Protein AF-A0A835ND71-F1 (afdb_monomer_lite)

Secondary structure (DSSP, 8-state):
--HHHHHHHHHHHHHHHH--------PPPP----PPPSSTTSPPP--TTSPPPSS-------------TTT-GGG----HHHHHHHTTTHHHHHHHHHHHHHHHHHH---HHHHHHHHHHHHHHHHHHHHHHHHHHHHHHHHHHHHHHHHHHHTTPPPP---HHHHHHHHHHHHHHHHHHTT-HHHHHHHHHHHHHHHHHHHSPP------PPPPS----------------------HHHHHHHHHHHHHHHHT------------

InterPro domains:
  IPR009292 rRNA biogenesis protein RRP36 [PF06102] (39-201)
  IPR009292 rRNA biogenesis protein RRP36 [PTHR21738] (1-207)

Sequence (267 aa):
MSFEELLQVQSDARMRVSKKVPGGKKTAKPTKATLKQQGKKGPLEISAKKPVPFLRQVVPVKKKVQRDPRFDDLSGEYKPEIFMKTYSFLDSIKKQEKEMVQKQLKKCQNMEQKEKLQRLLNRMAQQEQAQKKQQKLRERELSLKRQQRELAKQGKKPFFLKKSEKRKLELADKYAELKRSGKLESFLNKKRKRNAIKDKRHLPSQKNFPLASPCSICLCHGYADKVVVADSTATRHSVSDTLRVCQDLWARKNGSRPSGLGCSLQP

Radius of gyration: 40.66 Å; chains: 1; bounding box: 90×92×114 Å

Organism: NCBI:txid245042

Structure (mmCIF, N/CA/C/O backbone):
data_AF-A0A835ND71-F1
#
_entry.id   AF-A0A835ND71-F1
#
loop_
_atom_site.group_PDB
_atom_site.id
_atom_site.type_symbol
_atom_site.label_atom_id
_atom_site.label_alt_id
_atom_site.label_comp_id
_atom_site.label_asym_id
_atom_site.label_entity_id
_atom_site.label_seq_id
_atom_site.pdbx_PDB_ins_code
_atom_site.Cartn_x
_atom_site.Cartn_y
_atom_site.Cartn_z
_atom_site.occupancy
_atom_site.B_iso_or_equiv
_atom_site.auth_seq_id
_atom_site.auth_comp_id
_atom_site.auth_asym_id
_atom_site.auth_atom_id
_atom_site.pdbx_PDB_model_num
ATOM 1 N N . MET A 1 1 ? 23.225 -29.245 5.955 1.00 53.09 1 MET A N 1
ATOM 2 C CA . MET A 1 1 ? 22.983 -29.030 4.522 1.00 53.09 1 MET A CA 1
ATOM 3 C C . MET A 1 1 ? 24.038 -28.083 3.995 1.00 53.09 1 MET A C 1
ATOM 5 O O . MET A 1 1 ? 24.026 -26.910 4.371 1.00 53.09 1 MET A O 1
ATOM 9 N N . SER A 1 2 ? 24.998 -28.608 3.239 1.00 71.62 2 SER A N 1
ATOM 10 C CA . SER A 1 2 ? 26.046 -27.810 2.601 1.00 71.62 2 SER A CA 1
ATOM 11 C C . SER A 1 2 ? 25.458 -27.008 1.431 1.00 71.62 2 SER A C 1
ATOM 13 O O . SER A 1 2 ? 24.382 -27.306 0.910 1.00 71.62 2 SER A O 1
ATOM 15 N N . PHE A 1 3 ? 26.139 -25.936 1.029 1.00 70.44 3 PHE A N 1
ATOM 16 C CA . PHE A 1 3 ? 25.722 -25.108 -0.109 1.00 70.44 3 PHE A CA 1
ATOM 17 C C . PHE A 1 3 ? 25.635 -25.912 -1.418 1.00 70.44 3 PHE A C 1
ATOM 19 O O . PHE A 1 3 ? 24.795 -25.635 -2.274 1.00 70.44 3 PHE A O 1
ATOM 26 N N . GLU A 1 4 ? 26.466 -26.943 -1.532 1.00 85.19 4 GLU A N 1
ATOM 27 C CA . GLU A 1 4 ? 26.521 -27.852 -2.670 1.00 85.19 4 GLU A CA 1
ATOM 28 C C . GLU A 1 4 ? 25.282 -28.757 -2.745 1.00 85.19 4 GLU A C 1
ATOM 30 O O . GLU A 1 4 ? 24.671 -28.878 -3.808 1.00 85.19 4 GLU A O 1
ATOM 35 N N . GLU A 1 5 ? 24.808 -29.258 -1.598 1.00 83.88 5 GLU A N 1
ATOM 36 C CA . GLU A 1 5 ? 23.549 -30.013 -1.515 1.00 83.88 5 GLU A CA 1
ATOM 37 C C . GLU A 1 5 ? 22.340 -29.157 -1.934 1.00 83.88 5 GLU A C 1
ATOM 39 O O . GLU A 1 5 ? 21.418 -29.646 -2.587 1.00 83.88 5 GLU A O 1
ATOM 44 N N . LEU A 1 6 ? 22.335 -27.855 -1.620 1.00 81.31 6 LEU A N 1
ATOM 45 C CA . LEU A 1 6 ? 21.247 -26.953 -2.023 1.00 81.31 6 LEU A CA 1
ATOM 46 C C . LEU A 1 6 ? 21.220 -26.694 -3.537 1.00 81.31 6 LEU A C 1
ATOM 48 O O . LEU A 1 6 ? 20.137 -26.547 -4.112 1.00 81.31 6 LEU A O 1
ATOM 52 N N . LEU A 1 7 ? 22.387 -26.650 -4.182 1.00 79.25 7 LEU A N 1
ATOM 53 C CA . LEU A 1 7 ? 22.509 -26.514 -5.635 1.00 79.25 7 LEU A CA 1
ATOM 54 C C . LEU A 1 7 ? 22.030 -27.779 -6.358 1.00 79.25 7 LEU A C 1
ATOM 56 O O . LEU A 1 7 ? 21.265 -27.660 -7.318 1.00 79.25 7 LEU A O 1
ATOM 60 N N . GLN A 1 8 ? 22.386 -28.962 -5.848 1.00 77.94 8 GLN A N 1
ATOM 61 C CA . GLN A 1 8 ? 21.933 -30.253 -6.382 1.00 77.94 8 GLN A CA 1
ATOM 62 C C . GLN A 1 8 ? 20.414 -30.440 -6.254 1.00 77.94 8 GLN A C 1
ATOM 64 O O . GLN A 1 8 ? 19.737 -30.796 -7.220 1.00 77.94 8 GLN A O 1
ATOM 69 N N . VAL A 1 9 ? 19.830 -30.091 -5.104 1.00 77.12 9 VAL A N 1
ATOM 70 C CA . VAL A 1 9 ? 18.369 -30.155 -4.915 1.00 77.12 9 VAL A CA 1
ATOM 71 C C . VAL A 1 9 ? 17.634 -29.210 -5.878 1.00 77.12 9 VAL A C 1
ATOM 73 O O . VAL A 1 9 ? 16.556 -29.536 -6.385 1.00 77.12 9 VAL A O 1
ATOM 76 N N . GLN A 1 10 ? 18.212 -28.044 -6.181 1.00 76.31 10 GLN A N 1
ATOM 77 C CA . GLN A 1 10 ? 17.612 -27.074 -7.099 1.00 76.31 10 GLN A CA 1
ATOM 78 C C . GLN A 1 10 ? 17.733 -27.503 -8.575 1.00 76.31 10 GLN A C 1
ATOM 80 O O . GLN A 1 10 ? 16.799 -27.264 -9.353 1.00 76.31 10 GLN A O 1
ATOM 85 N N . SER A 1 11 ? 18.827 -28.170 -8.967 1.00 75.38 11 SER A N 1
ATOM 86 C CA . SER A 1 11 ? 18.963 -28.777 -10.299 1.00 75.38 11 SER A CA 1
ATOM 87 C C . SER A 1 11 ? 18.026 -29.970 -10.489 1.00 75.38 11 SER A C 1
ATOM 89 O O . SER A 1 11 ? 17.367 -30.065 -11.527 1.00 75.38 11 SER A O 1
ATOM 91 N N . ASP A 1 12 ? 17.865 -30.813 -9.468 1.00 70.38 12 ASP A N 1
ATOM 92 C CA . ASP A 1 12 ? 16.981 -31.981 -9.511 1.00 70.38 12 ASP A CA 1
ATOM 93 C C . ASP A 1 12 ? 15.505 -31.583 -9.571 1.00 70.38 12 ASP A C 1
ATOM 95 O O . ASP A 1 12 ? 14.719 -32.166 -10.325 1.00 70.38 12 ASP A O 1
ATOM 99 N N . ALA A 1 13 ? 15.119 -30.531 -8.845 1.00 68.94 13 ALA A N 1
ATOM 100 C CA . ALA A 1 13 ? 13.782 -29.958 -8.944 1.00 68.94 13 ALA A CA 1
ATOM 101 C C . ALA A 1 13 ? 13.499 -29.400 -10.353 1.00 68.94 13 ALA A C 1
ATOM 103 O O . ALA A 1 13 ? 12.407 -29.603 -10.886 1.00 68.94 13 ALA A O 1
ATOM 104 N N . ARG A 1 14 ? 14.484 -28.757 -11.002 1.00 59.56 14 ARG A N 1
ATOM 105 C CA . ARG A 1 14 ? 14.358 -28.274 -12.393 1.00 59.56 14 ARG A CA 1
ATOM 106 C C . ARG A 1 14 ? 14.241 -29.418 -13.402 1.00 59.56 14 ARG A C 1
ATOM 108 O O . ARG A 1 14 ? 13.401 -29.351 -14.299 1.00 59.56 14 ARG A O 1
ATOM 115 N N . MET A 1 15 ? 15.014 -30.488 -13.219 1.00 55.09 15 MET A N 1
ATOM 116 C CA . MET A 1 15 ? 14.936 -31.711 -14.025 1.00 55.09 15 MET A CA 1
ATOM 117 C C . MET A 1 15 ? 13.559 -32.390 -13.919 1.00 55.09 15 MET A C 1
ATOM 119 O O . MET A 1 15 ? 13.010 -32.830 -14.929 1.00 55.09 15 MET A O 1
ATOM 123 N N . ARG A 1 16 ? 12.960 -32.430 -12.720 1.00 56.94 16 ARG A N 1
ATOM 124 C CA . ARG A 1 16 ? 11.636 -33.039 -12.477 1.00 56.94 16 ARG A CA 1
ATOM 125 C C . ARG A 1 16 ? 10.470 -32.225 -13.047 1.00 56.94 16 ARG A C 1
ATOM 127 O O . ARG A 1 16 ? 9.479 -32.818 -13.465 1.00 56.94 16 ARG A O 1
ATOM 134 N N . VAL A 1 17 ? 10.591 -30.897 -13.114 1.00 56.50 17 VAL A N 1
ATOM 135 C CA . VAL A 1 17 ? 9.578 -30.023 -13.739 1.00 56.50 17 VAL A CA 1
ATOM 136 C C . VAL A 1 17 ? 9.617 -30.118 -15.271 1.00 56.50 17 VAL A C 1
ATOM 138 O O . VAL A 1 17 ? 8.574 -30.012 -15.909 1.00 56.50 17 VAL A O 1
ATOM 141 N N . SER A 1 18 ? 10.780 -30.406 -15.866 1.00 52.69 18 SER A N 1
ATOM 142 C CA . SER A 1 18 ? 10.914 -30.570 -17.323 1.00 52.69 18 SER A CA 1
ATOM 143 C C . SER A 1 18 ? 10.513 -31.973 -17.827 1.00 52.69 18 SER A C 1
ATOM 145 O O . SER A 1 18 ? 10.097 -32.138 -18.971 1.00 52.69 18 SER A O 1
ATOM 147 N N . LYS A 1 19 ? 10.558 -33.003 -16.967 1.00 53.16 19 LYS A N 1
ATOM 148 C CA . LYS A 1 19 ? 10.261 -34.412 -17.313 1.00 53.16 19 LYS A CA 1
ATOM 149 C C . LYS A 1 19 ? 8.793 -34.840 -17.131 1.00 53.16 19 LYS A C 1
ATOM 151 O O . LYS A 1 19 ? 8.516 -36.008 -16.866 1.00 53.16 19 LYS A O 1
ATOM 156 N N . LYS A 1 20 ? 7.828 -33.934 -17.320 1.00 49.62 20 LYS A N 1
ATOM 157 C CA . LYS A 1 20 ? 6.406 -34.298 -17.487 1.00 49.62 20 LYS A CA 1
ATOM 158 C C . LYS A 1 20 ? 5.894 -33.912 -18.871 1.00 49.62 20 LYS A C 1
ATOM 160 O O . LYS A 1 20 ? 5.035 -33.053 -19.016 1.00 49.62 20 LYS A O 1
ATOM 165 N N . VAL A 1 21 ? 6.391 -34.617 -19.883 1.00 45.44 21 VAL A N 1
ATOM 166 C CA . VAL A 1 21 ? 5.654 -34.834 -21.131 1.00 45.44 21 VAL A CA 1
ATOM 167 C C . VAL A 1 21 ? 5.812 -36.312 -21.493 1.00 45.44 21 VAL A C 1
ATOM 169 O O . VAL A 1 21 ? 6.896 -36.707 -21.918 1.00 45.44 21 VAL A O 1
ATOM 172 N N . PRO A 1 22 ? 4.787 -37.168 -21.330 1.00 45.78 22 PRO A N 1
ATOM 173 C CA . PRO A 1 22 ? 4.777 -38.428 -22.050 1.00 45.78 22 PRO A CA 1
ATOM 174 C C . PRO A 1 22 ? 4.596 -38.090 -23.532 1.00 45.78 22 PRO A C 1
ATOM 176 O O . PRO A 1 22 ? 3.551 -37.593 -23.956 1.00 45.78 22 PRO A O 1
ATOM 179 N N . GLY A 1 23 ? 5.651 -38.313 -24.314 1.00 45.53 23 GLY A N 1
ATOM 180 C CA . GLY A 1 23 ? 5.622 -38.259 -25.770 1.00 45.53 23 GLY A CA 1
ATOM 181 C C . GLY A 1 23 ? 4.742 -39.377 -26.319 1.00 45.53 23 GLY A C 1
ATOM 182 O O . GLY A 1 23 ? 5.237 -40.405 -26.769 1.00 45.53 23 GLY A O 1
ATOM 183 N N . GLY A 1 24 ? 3.425 -39.186 -26.273 1.00 42.16 24 GLY A N 1
ATOM 184 C CA . GLY A 1 24 ? 2.492 -39.996 -27.038 1.00 42.16 24 GLY A CA 1
ATOM 185 C C . GLY A 1 24 ? 2.756 -39.765 -28.521 1.00 42.16 24 GLY A C 1
ATOM 186 O O . GLY A 1 24 ? 2.616 -38.640 -29.008 1.00 42.16 24 GLY A O 1
ATOM 187 N N . LYS A 1 25 ? 3.148 -40.823 -29.240 1.00 46.31 25 LYS A N 1
ATOM 188 C CA . LYS A 1 25 ? 3.183 -40.840 -30.705 1.00 46.31 25 LYS A CA 1
ATOM 189 C C . LYS A 1 25 ? 1.820 -40.359 -31.209 1.00 46.31 25 LYS A C 1
ATOM 191 O O . LYS A 1 25 ? 0.820 -41.058 -31.067 1.00 46.31 25 LYS A O 1
ATOM 196 N N . LYS A 1 26 ? 1.764 -39.157 -31.787 1.00 44.56 26 LYS A N 1
ATOM 197 C CA . LYS A 1 26 ? 0.603 -38.715 -32.559 1.00 44.56 26 LYS A CA 1
ATOM 198 C C . LYS A 1 26 ? 0.558 -39.603 -33.798 1.00 44.56 26 LYS A C 1
ATOM 200 O O . LYS A 1 26 ? 1.300 -39.362 -34.744 1.00 44.56 26 LYS A O 1
ATOM 205 N N . THR A 1 27 ? -0.284 -40.633 -33.794 1.00 46.34 27 THR A N 1
ATOM 206 C CA . THR A 1 27 ? -0.710 -41.271 -35.041 1.00 46.34 27 THR A CA 1
ATOM 207 C C . THR A 1 27 ? -1.259 -40.159 -35.923 1.00 46.34 27 THR A C 1
ATOM 209 O O . THR A 1 27 ? -2.199 -39.461 -35.521 1.00 46.34 27 THR A O 1
ATOM 212 N N . ALA A 1 28 ? -0.624 -39.934 -37.072 1.00 50.22 28 ALA A N 1
ATOM 213 C CA . ALA A 1 28 ? -1.097 -38.988 -38.065 1.00 50.22 28 ALA A CA 1
ATOM 214 C C . ALA A 1 28 ? -2.577 -39.287 -38.326 1.00 50.22 28 ALA A C 1
ATOM 216 O O . ALA A 1 28 ? -2.934 -40.386 -38.748 1.00 50.22 28 ALA A O 1
ATOM 217 N N . LYS A 1 29 ? -3.459 -38.334 -38.005 1.00 52.66 29 LYS A N 1
ATOM 218 C CA . LYS A 1 29 ? -4.846 -38.434 -38.452 1.00 52.66 29 LYS A CA 1
ATOM 219 C C . LYS A 1 29 ? -4.793 -38.464 -39.980 1.00 52.66 29 LYS A C 1
ATOM 221 O O . LYS A 1 29 ? -4.136 -37.580 -40.536 1.00 52.66 29 LYS A O 1
ATOM 226 N N . PRO A 1 30 ? -5.449 -39.422 -40.655 1.00 46.84 30 PRO A N 1
ATOM 227 C CA . PRO A 1 30 ? -5.523 -39.387 -42.104 1.00 46.84 30 PRO A CA 1
ATOM 228 C C . PRO A 1 30 ? -6.129 -38.040 -42.492 1.00 46.84 30 PRO A C 1
ATOM 230 O O . PRO A 1 30 ? -7.146 -37.614 -41.928 1.00 46.84 30 PRO A O 1
ATOM 233 N N . THR A 1 31 ? -5.455 -37.335 -43.396 1.00 47.56 31 THR A N 1
ATOM 234 C CA . THR A 1 31 ? -5.983 -36.144 -44.050 1.00 47.56 31 THR A CA 1
ATOM 235 C C . THR A 1 31 ? -7.348 -36.526 -44.607 1.00 47.56 31 THR A C 1
ATOM 237 O O . THR A 1 31 ? -7.465 -37.372 -45.491 1.00 47.56 31 THR A O 1
ATOM 240 N N . LYS A 1 32 ? -8.421 -35.985 -44.017 1.00 57.62 32 LYS A N 1
ATOM 241 C CA . LYS A 1 32 ? -9.770 -36.202 -44.536 1.00 57.62 32 LYS A CA 1
ATOM 242 C C . LYS A 1 32 ? -9.773 -35.626 -45.947 1.00 57.62 32 LYS A C 1
ATOM 244 O O . LYS A 1 32 ? -9.730 -34.408 -46.087 1.00 57.62 32 LYS A O 1
ATOM 249 N N . ALA A 1 33 ? -9.790 -36.486 -46.963 1.00 58.00 33 ALA A N 1
ATOM 250 C CA . ALA A 1 33 ? -10.033 -36.058 -48.329 1.00 58.00 33 ALA A CA 1
ATOM 251 C C . ALA A 1 33 ? -11.339 -35.255 -48.328 1.00 58.00 33 ALA A C 1
ATOM 253 O O . ALA A 1 33 ? -12.387 -35.755 -47.905 1.00 58.00 33 ALA A O 1
ATOM 254 N N . THR A 1 34 ? -11.249 -33.983 -48.698 1.00 60.06 34 THR A N 1
ATOM 255 C CA . THR A 1 34 ? -12.386 -33.073 -48.766 1.00 60.06 34 THR A CA 1
ATOM 256 C C . THR A 1 34 ? -13.337 -33.626 -49.820 1.00 60.06 34 THR A C 1
ATOM 258 O O . THR A 1 34 ? -13.013 -33.637 -51.006 1.00 60.06 34 THR A O 1
ATOM 261 N N . LEU A 1 35 ? -14.484 -34.155 -49.389 1.00 64.38 35 LEU A N 1
ATOM 262 C CA . LEU A 1 35 ? -15.528 -34.599 -50.308 1.00 64.38 35 LEU A CA 1
ATOM 263 C C . LEU A 1 35 ? -15.969 -33.382 -51.129 1.00 64.38 35 LEU A C 1
ATOM 265 O O . LEU A 1 35 ? -16.330 -32.349 -50.562 1.00 64.38 35 LEU A O 1
ATOM 269 N N . LYS A 1 36 ? -15.872 -33.484 -52.457 1.00 65.06 36 LYS A N 1
ATOM 270 C CA . LYS A 1 36 ? -16.265 -32.409 -53.368 1.00 65.06 36 LYS A CA 1
ATOM 271 C C . LYS A 1 36 ? -17.790 -32.315 -53.364 1.00 65.06 36 LYS A C 1
ATOM 273 O O . LYS A 1 36 ? -18.466 -33.260 -53.750 1.00 65.06 36 LYS A O 1
ATOM 278 N N . GLN A 1 37 ? -18.321 -31.188 -52.900 1.00 69.31 37 GLN A N 1
ATOM 279 C CA . GLN A 1 37 ? -19.728 -30.841 -53.103 1.00 69.31 37 GLN A CA 1
ATOM 280 C C . GLN A 1 37 ? -19.922 -30.452 -54.567 1.00 69.31 37 GLN A C 1
ATOM 282 O O . GLN A 1 37 ? -19.109 -29.697 -55.100 1.00 69.31 37 GLN A O 1
ATOM 287 N N . GLN A 1 38 ? -21.010 -30.903 -55.197 1.00 70.12 38 GLN A N 1
ATOM 288 C CA . GLN A 1 38 ? -21.347 -30.491 -56.566 1.00 70.12 38 GLN A CA 1
ATOM 289 C C . GLN A 1 38 ? -21.739 -28.993 -56.663 1.00 70.12 38 GLN A C 1
ATOM 291 O O . GLN A 1 38 ? -21.835 -28.444 -57.753 1.00 70.12 38 GLN A O 1
ATOM 296 N N . GLY A 1 39 ? -21.896 -28.289 -55.530 1.00 75.50 39 GLY A N 1
ATOM 297 C CA . GLY A 1 39 ? -22.080 -26.835 -55.460 1.00 75.50 39 GLY A CA 1
ATOM 298 C C . GLY A 1 39 ? -22.127 -26.308 -54.019 1.00 75.50 39 GLY A C 1
ATOM 299 O O . GLY A 1 39 ? -22.312 -27.079 -53.081 1.00 75.50 39 GLY A O 1
ATOM 300 N N . LYS A 1 40 ? -22.003 -24.984 -53.818 1.00 75.62 40 LYS A N 1
ATOM 301 C CA . LYS A 1 40 ? -21.908 -24.342 -52.479 1.00 75.62 40 LYS A CA 1
ATOM 302 C C . LYS A 1 40 ? -23.100 -24.601 -51.536 1.00 75.62 40 LYS A C 1
ATOM 304 O O . LYS A 1 40 ? -22.962 -24.405 -50.334 1.00 75.62 40 LYS A O 1
ATOM 309 N N . LYS A 1 41 ? -24.269 -24.977 -52.066 1.00 80.75 41 LYS A N 1
ATOM 310 C CA . LYS A 1 41 ? -25.493 -25.283 -51.296 1.00 80.75 41 LYS A CA 1
ATOM 311 C C . LYS A 1 41 ? -26.019 -26.707 -51.547 1.00 80.75 41 LYS A C 1
ATOM 313 O O . LYS A 1 41 ? -27.160 -26.997 -51.210 1.00 80.75 41 LYS A O 1
ATOM 318 N N . GLY A 1 42 ? -25.219 -27.570 -52.174 1.00 76.50 42 GLY A N 1
ATOM 319 C CA . GLY A 1 42 ? -25.625 -28.934 -52.516 1.00 76.50 42 GLY A CA 1
ATOM 320 C C . GLY A 1 42 ? -25.359 -29.938 -51.388 1.00 76.50 42 GLY A C 1
ATOM 321 O O . GLY A 1 42 ? -24.476 -29.705 -50.554 1.00 76.50 42 GLY A O 1
ATOM 322 N N . PRO A 1 43 ? -26.091 -31.066 -51.354 1.00 79.69 43 PRO A N 1
ATOM 323 C CA . PRO A 1 43 ? -25.804 -32.153 -50.429 1.00 79.69 43 PRO A CA 1
ATOM 324 C C . PRO A 1 43 ? -24.423 -32.768 -50.698 1.00 79.69 43 PRO A C 1
ATOM 326 O O . PRO A 1 43 ? -23.896 -32.736 -51.810 1.00 79.69 43 PRO A O 1
ATOM 329 N N . LEU A 1 44 ? -23.827 -33.329 -49.647 1.00 81.00 44 LEU A N 1
ATOM 330 C CA . LEU A 1 44 ? -22.581 -34.085 -49.734 1.00 81.00 44 LEU A CA 1
ATOM 331 C C . LEU A 1 44 ? -22.889 -35.551 -50.025 1.00 81.00 44 LEU A C 1
ATOM 333 O O . LEU A 1 44 ? -23.469 -36.235 -49.183 1.00 81.00 44 LEU A O 1
ATOM 337 N N . GLU A 1 45 ? -22.441 -36.045 -51.174 1.00 78.31 45 GLU A N 1
ATOM 338 C CA . GLU A 1 45 ? -22.483 -37.473 -51.478 1.00 78.31 45 GLU A CA 1
ATOM 339 C C . GLU A 1 45 ? -21.443 -38.225 -50.628 1.00 78.31 45 GLU A C 1
ATOM 341 O O . GLU A 1 45 ? -20.252 -37.897 -50.605 1.00 78.31 45 GLU A O 1
ATOM 346 N N . ILE A 1 46 ? -21.898 -39.245 -49.898 1.00 81.00 46 ILE A N 1
ATOM 347 C CA . ILE A 1 46 ? -21.059 -40.147 -49.103 1.00 81.00 46 ILE A CA 1
ATOM 348 C C . ILE A 1 46 ? -21.256 -41.586 -49.581 1.00 81.00 46 ILE A C 1
ATOM 350 O O . ILE A 1 46 ? -22.365 -42.003 -49.891 1.00 81.00 46 ILE A O 1
ATOM 354 N N . SER A 1 47 ? -20.173 -42.367 -49.633 1.00 82.38 47 SER A N 1
ATOM 355 C CA . SER A 1 47 ? -20.258 -43.785 -50.002 1.00 82.38 47 SER A CA 1
ATOM 356 C C . SER A 1 47 ? -21.049 -44.581 -48.961 1.00 82.38 47 SER A C 1
ATOM 358 O O . SER A 1 47 ? -20.744 -44.496 -47.770 1.00 82.38 47 SER A O 1
ATOM 360 N N . ALA A 1 48 ? -21.972 -45.429 -49.425 1.00 81.75 48 ALA A N 1
ATOM 361 C CA . ALA A 1 48 ? -22.770 -46.339 -48.596 1.00 81.75 48 ALA A CA 1
ATOM 362 C C . ALA A 1 48 ? -21.931 -47.350 -47.787 1.00 81.75 48 ALA A C 1
ATOM 364 O O . ALA A 1 48 ? -22.411 -47.918 -46.813 1.00 81.75 48 ALA A O 1
ATOM 365 N N . LYS A 1 49 ? -20.655 -47.550 -48.150 1.00 84.56 49 LYS A N 1
ATOM 366 C CA . LYS A 1 49 ? -19.717 -48.418 -47.420 1.00 84.56 49 LYS A CA 1
ATOM 367 C C . LYS A 1 49 ? -19.208 -47.798 -46.113 1.00 84.56 49 LYS A C 1
ATOM 369 O O . LYS A 1 49 ? -18.535 -48.476 -45.342 1.00 84.56 49 LYS A O 1
ATOM 374 N N . LYS A 1 50 ? -19.457 -46.505 -45.874 1.00 82.06 50 LYS A N 1
ATOM 375 C CA . LYS A 1 50 ? -19.048 -45.834 -44.635 1.00 82.06 50 LYS A CA 1
ATOM 376 C C . LYS A 1 50 ? -20.097 -46.102 -43.548 1.00 82.06 50 LYS A C 1
ATOM 378 O O . LYS A 1 50 ? -21.212 -45.602 -43.684 1.00 82.06 50 LYS A O 1
ATOM 383 N N . PRO A 1 51 ? -19.763 -46.843 -42.474 1.00 85.00 51 PRO A N 1
ATOM 384 C CA . PRO A 1 51 ? -20.714 -47.110 -41.404 1.00 85.00 51 PRO A CA 1
ATOM 385 C C . PRO A 1 51 ? -21.096 -45.809 -40.692 1.00 85.00 51 PRO A C 1
ATOM 387 O O . PRO A 1 51 ? -20.254 -44.930 -40.475 1.00 85.00 51 PRO A O 1
ATOM 390 N N . VAL A 1 52 ? -22.371 -45.683 -40.326 1.00 81.00 52 VAL A N 1
ATOM 391 C CA . VAL A 1 52 ? -22.871 -44.526 -39.577 1.00 81.00 52 VAL A CA 1
ATOM 392 C C . VAL A 1 52 ? -22.267 -44.559 -38.167 1.00 81.00 52 VAL A C 1
ATOM 394 O O . VAL A 1 52 ? -22.357 -45.591 -37.498 1.00 81.00 52 VAL A O 1
ATOM 397 N N . PRO A 1 53 ? -21.638 -43.471 -37.681 1.00 83.00 53 PRO A N 1
ATOM 398 C CA . PRO A 1 53 ? -21.120 -43.444 -36.320 1.00 83.00 53 PRO A CA 1
ATOM 399 C C . PRO A 1 53 ? -22.277 -43.535 -35.318 1.00 83.00 53 PRO A C 1
ATOM 401 O O . PRO A 1 53 ? -23.252 -42.794 -35.421 1.00 83.00 53 PRO A O 1
ATOM 404 N N . PHE A 1 54 ? -22.143 -44.413 -34.322 1.00 81.06 54 PHE A N 1
ATOM 405 C CA . PHE A 1 54 ? -23.158 -44.620 -33.282 1.00 81.06 54 PHE A CA 1
ATOM 406 C C . PHE A 1 54 ? -23.446 -43.344 -32.468 1.00 81.06 54 PHE A C 1
ATOM 408 O O . PHE A 1 54 ? -24.584 -43.061 -32.103 1.00 81.06 54 PHE A O 1
ATOM 415 N N . LEU A 1 55 ? -22.415 -42.528 -32.226 1.00 85.06 55 LEU A N 1
ATOM 416 C CA . LEU A 1 55 ? -22.531 -41.255 -31.518 1.00 85.06 55 LEU A CA 1
ATOM 417 C C . LEU A 1 55 ? -22.708 -40.105 -32.514 1.00 85.06 55 LEU A C 1
ATOM 419 O O . LEU A 1 55 ? -21.837 -39.846 -33.348 1.00 85.06 55 LEU A O 1
ATOM 423 N N . ARG A 1 56 ? -23.811 -39.359 -32.383 1.00 79.81 56 ARG A N 1
ATOM 424 C CA . ARG A 1 56 ? -24.010 -38.106 -33.124 1.00 79.81 56 ARG A CA 1
ATOM 425 C C . ARG A 1 56 ? -22.939 -37.094 -32.718 1.00 79.81 56 ARG A C 1
ATOM 427 O O . ARG A 1 56 ? -22.737 -36.832 -31.533 1.00 79.81 56 ARG A O 1
ATOM 434 N N . GLN A 1 57 ? -22.281 -36.481 -33.700 1.00 79.19 57 GLN A N 1
ATOM 435 C CA . GLN A 1 57 ? -21.367 -35.373 -33.443 1.00 79.19 57 GLN A CA 1
ATOM 436 C C . GLN A 1 57 ? -22.180 -34.141 -33.022 1.00 79.19 57 GLN A C 1
ATOM 438 O O . GLN A 1 57 ? -22.743 -33.441 -33.862 1.00 79.19 57 GLN A O 1
ATOM 443 N N . VAL A 1 58 ? -22.250 -33.873 -31.717 1.00 79.75 58 VAL A N 1
ATOM 444 C CA . VAL A 1 58 ? -22.860 -32.647 -31.190 1.00 79.75 58 VAL A CA 1
ATOM 445 C C . VAL A 1 58 ? -21.958 -31.475 -31.569 1.00 79.75 58 VAL A C 1
ATOM 447 O O . VAL A 1 58 ? -20.862 -31.322 -31.031 1.00 79.75 58 VAL A O 1
ATOM 450 N N . VAL A 1 59 ? -22.395 -30.658 -32.527 1.00 80.31 59 VAL A N 1
ATOM 451 C CA . VAL A 1 59 ? -21.724 -29.396 -32.849 1.00 80.31 59 VAL A CA 1
ATOM 452 C C . VAL A 1 59 ? -21.979 -28.446 -31.678 1.00 80.31 59 VAL A C 1
ATOM 454 O O . VAL A 1 59 ? -23.139 -28.111 -31.428 1.00 80.31 59 VAL A O 1
ATOM 457 N N . PRO A 1 60 ? -20.949 -28.012 -30.928 1.00 81.00 60 PRO A N 1
ATOM 458 C CA . PRO A 1 60 ? -21.161 -27.065 -29.848 1.00 81.00 60 PRO A CA 1
ATOM 459 C C . PRO A 1 60 ? -21.640 -25.741 -30.450 1.00 81.00 60 PRO A C 1
ATOM 461 O O . PRO A 1 60 ? -20.880 -25.013 -31.091 1.00 81.00 60 PRO A O 1
ATOM 464 N N . VAL A 1 61 ? -22.921 -25.432 -30.259 1.00 80.75 61 VAL A N 1
ATOM 465 C CA . VAL A 1 61 ? -23.486 -24.137 -30.637 1.00 80.75 61 VAL A CA 1
ATOM 466 C C . VAL A 1 61 ? -22.884 -23.087 -29.711 1.00 80.75 61 VAL A C 1
ATOM 468 O O . VAL A 1 61 ? -22.963 -23.211 -28.486 1.00 80.75 61 VAL A O 1
ATOM 471 N N . LYS A 1 62 ? -22.276 -22.041 -30.284 1.00 82.06 62 LYS A N 1
ATOM 472 C CA . LYS A 1 62 ? -21.811 -20.883 -29.514 1.00 82.06 62 LYS A CA 1
ATOM 473 C C . LYS A 1 62 ? -23.027 -20.217 -28.874 1.00 82.06 62 LYS A C 1
ATOM 475 O O . LYS A 1 62 ? -23.769 -19.496 -29.539 1.00 82.06 62 LYS A O 1
ATOM 480 N N . LYS A 1 63 ? -23.250 -20.486 -27.588 1.00 81.06 63 LYS A N 1
ATOM 481 C CA . LYS A 1 63 ? -24.307 -19.835 -26.815 1.00 81.06 63 LYS A CA 1
ATOM 482 C C . LYS A 1 63 ? -23.964 -18.349 -26.699 1.00 81.06 63 LYS A C 1
ATOM 484 O O . LYS A 1 63 ? -22.844 -18.006 -26.322 1.00 81.06 63 LYS A O 1
ATOM 489 N N . LYS A 1 64 ? -24.910 -17.471 -27.038 1.00 80.94 64 LYS A N 1
ATOM 490 C CA . LYS A 1 64 ? -24.772 -16.030 -26.795 1.00 80.94 64 LYS A CA 1
ATOM 491 C C . LYS A 1 64 ? -24.901 -15.808 -25.289 1.00 80.94 64 LYS A C 1
ATOM 493 O O . LYS A 1 64 ? -25.996 -15.893 -24.747 1.00 80.94 64 LYS A O 1
ATOM 498 N N . VAL A 1 65 ? -23.774 -15.599 -24.617 1.00 82.44 65 VAL A N 1
ATOM 499 C CA . VAL A 1 65 ? -23.750 -15.248 -23.194 1.00 82.44 65 VAL A CA 1
ATOM 500 C C . VAL A 1 65 ? -23.997 -13.749 -23.095 1.00 82.44 65 VAL A C 1
ATOM 502 O O . VAL A 1 65 ? -23.223 -12.969 -23.646 1.00 82.44 65 VAL A O 1
ATOM 505 N N . GLN A 1 66 ? -25.076 -13.345 -22.425 1.00 84.69 66 GLN A N 1
ATOM 506 C CA . GLN A 1 66 ? -25.264 -11.945 -22.050 1.00 84.69 66 GLN A CA 1
ATOM 507 C C . GLN A 1 66 ? -24.186 -11.578 -21.029 1.00 84.69 66 GLN A C 1
ATOM 509 O O . GLN A 1 66 ? -24.034 -12.259 -20.015 1.00 84.69 66 GLN A O 1
ATOM 514 N N . ARG A 1 67 ? -23.398 -10.547 -21.330 1.00 86.12 67 ARG A N 1
ATOM 515 C CA . ARG A 1 67 ? -22.286 -10.099 -20.489 1.00 86.12 67 ARG A CA 1
ATOM 516 C C . ARG A 1 67 ? -22.629 -8.750 -19.881 1.00 86.12 67 ARG A C 1
ATOM 518 O O . ARG A 1 67 ? -23.053 -7.852 -20.604 1.00 86.12 67 ARG A O 1
ATOM 525 N N . ASP A 1 68 ? -22.458 -8.622 -18.567 1.00 88.75 68 ASP A N 1
ATOM 526 C CA . ASP A 1 68 ? -22.524 -7.324 -17.898 1.00 88.75 68 ASP A CA 1
ATOM 527 C C . ASP A 1 68 ? -21.167 -6.640 -18.090 1.00 88.75 68 ASP A C 1
ATOM 529 O O . ASP A 1 68 ? -20.173 -7.145 -17.568 1.00 88.75 68 ASP A O 1
ATOM 533 N N . PRO A 1 69 ? -21.087 -5.507 -18.802 1.00 86.94 69 PRO A N 1
ATOM 534 C CA . PRO A 1 69 ? -19.821 -4.824 -19.049 1.00 86.94 69 PRO A CA 1
ATOM 535 C C . PRO A 1 69 ? -19.104 -4.395 -17.761 1.00 86.94 69 PRO A C 1
ATOM 537 O O . PRO A 1 69 ? -17.904 -4.149 -17.794 1.00 86.94 69 PRO A O 1
ATOM 540 N N . ARG A 1 70 ? -19.777 -4.325 -16.608 1.00 84.88 70 ARG A N 1
ATOM 541 C CA . ARG A 1 70 ? -19.116 -4.049 -15.320 1.00 84.88 70 ARG A CA 1
ATOM 542 C C . ARG A 1 70 ? -18.316 -5.238 -14.796 1.00 84.88 70 ARG A C 1
ATOM 544 O O . ARG A 1 70 ? -17.372 -5.041 -14.037 1.00 84.88 70 ARG A O 1
ATOM 551 N N . PHE A 1 71 ? -18.717 -6.448 -15.175 1.00 82.25 71 PHE A N 1
ATOM 552 C CA . PHE A 1 71 ? -18.163 -7.708 -14.683 1.00 82.25 71 PHE A CA 1
ATOM 553 C C . PHE A 1 71 ? -17.590 -8.580 -15.806 1.00 82.25 71 PHE A C 1
ATOM 555 O O . PHE A 1 71 ? -17.223 -9.723 -15.555 1.00 82.25 71 PHE A O 1
ATOM 562 N N . ASP A 1 72 ? -17.541 -8.073 -17.040 1.00 86.94 72 ASP A N 1
ATOM 563 C CA . ASP A 1 72 ? -16.946 -8.782 -18.165 1.00 86.94 72 ASP A CA 1
ATOM 564 C C . ASP A 1 72 ? -15.422 -8.670 -18.103 1.00 86.94 72 ASP A C 1
ATOM 566 O O . ASP A 1 72 ? -14.867 -7.574 -17.998 1.00 86.94 72 ASP A O 1
ATOM 570 N N . ASP A 1 73 ? -14.740 -9.805 -18.229 1.00 87.81 73 ASP A N 1
ATOM 571 C CA . ASP A 1 73 ? -13.276 -9.884 -18.228 1.00 87.81 73 ASP A CA 1
ATOM 572 C C . ASP A 1 73 ? -12.659 -9.059 -19.375 1.00 87.81 73 ASP A C 1
ATOM 574 O O . ASP A 1 73 ? -11.504 -8.635 -19.312 1.00 87.81 73 ASP A O 1
ATOM 578 N N . LEU A 1 74 ? -13.440 -8.801 -20.432 1.00 85.12 74 LEU A N 1
ATOM 579 C CA . LEU A 1 74 ? -13.040 -7.995 -21.587 1.00 85.12 74 LEU A CA 1
ATOM 580 C C . LEU A 1 74 ? -13.082 -6.477 -21.339 1.00 85.12 74 LEU A C 1
ATOM 582 O O . LEU A 1 74 ? -12.505 -5.726 -22.126 1.00 85.12 74 LEU A O 1
ATOM 586 N N . SER A 1 75 ? -13.717 -6.008 -20.261 1.00 84.25 75 SER A N 1
ATOM 587 C CA . SER A 1 75 ? -13.891 -4.573 -19.975 1.00 84.25 75 SER A CA 1
ATOM 588 C C . SER A 1 75 ? -12.633 -3.869 -19.450 1.00 84.25 75 SER A C 1
ATOM 590 O O . SER A 1 75 ? -12.638 -2.654 -19.235 1.00 84.25 75 SER A O 1
ATOM 592 N N . GLY A 1 76 ? -11.527 -4.602 -19.307 1.00 85.62 76 GLY A N 1
ATOM 593 C CA . GLY A 1 76 ? -10.202 -4.065 -19.016 1.00 85.62 76 GLY A CA 1
ATOM 594 C C . GLY A 1 76 ? -9.795 -4.129 -17.543 1.00 85.62 76 GLY A C 1
ATOM 595 O O . GLY A 1 76 ? -10.551 -4.521 -16.661 1.00 85.62 76 GLY A O 1
ATOM 596 N N . GLU A 1 77 ? -8.544 -3.750 -17.278 1.00 88.62 77 GLU A N 1
ATOM 597 C CA . GLU A 1 77 ? -7.932 -3.873 -15.952 1.00 88.62 77 GLU A CA 1
ATOM 598 C C . GLU A 1 77 ? -8.044 -2.593 -15.111 1.00 88.62 77 GLU A C 1
ATOM 600 O O . GLU A 1 77 ? -7.999 -1.465 -15.617 1.00 88.62 77 GLU A O 1
ATOM 605 N N . TYR A 1 78 ? -8.097 -2.768 -13.787 1.00 90.31 78 TYR A N 1
ATOM 606 C CA . TYR A 1 78 ? -8.109 -1.664 -12.831 1.00 90.31 78 TYR A CA 1
ATOM 607 C C . TYR A 1 78 ? -6.825 -0.824 -12.909 1.00 90.31 78 TYR A C 1
ATOM 609 O O . TYR A 1 78 ? -5.734 -1.257 -12.530 1.00 90.31 78 TYR A O 1
ATOM 617 N N . LYS A 1 79 ? -6.977 0.435 -13.334 1.00 90.81 79 LYS A N 1
ATOM 618 C CA . LYS A 1 79 ? -5.894 1.424 -13.371 1.00 90.81 79 LYS A CA 1
ATOM 619 C C . LYS A 1 79 ? -6.025 2.395 -12.195 1.00 90.81 79 LYS A C 1
ATOM 621 O O . LYS A 1 79 ? -6.861 3.302 -12.236 1.00 90.81 79 LYS A O 1
ATOM 626 N N . PRO A 1 80 ? -5.155 2.298 -11.172 1.00 90.25 80 PRO A N 1
ATOM 627 C CA . PRO A 1 80 ? -5.284 3.099 -9.960 1.00 90.25 80 PRO A CA 1
ATOM 628 C C . PRO A 1 80 ? -4.945 4.578 -10.180 1.00 90.25 80 PRO A C 1
ATOM 630 O O . PRO A 1 80 ? -5.136 5.381 -9.277 1.00 90.25 80 PRO A O 1
ATOM 633 N N . GLU A 1 81 ? -4.377 4.966 -11.322 1.00 89.56 81 GLU A N 1
ATOM 634 C CA . GLU A 1 81 ? -4.152 6.376 -11.667 1.00 89.56 81 GLU A CA 1
ATOM 635 C C . GLU A 1 81 ? -5.435 7.051 -12.148 1.00 89.56 81 GLU A C 1
ATOM 637 O O . GLU A 1 81 ? -5.741 8.164 -11.731 1.00 89.56 81 GLU A O 1
ATOM 642 N N . ILE A 1 82 ? -6.194 6.358 -13.000 1.00 92.69 82 ILE A N 1
ATOM 643 C CA . ILE A 1 82 ? -7.464 6.854 -13.536 1.00 92.69 82 ILE A CA 1
ATOM 644 C C . ILE A 1 82 ? -8.479 6.920 -12.402 1.00 92.69 82 ILE A C 1
ATOM 646 O O . ILE A 1 82 ? -9.070 7.967 -12.175 1.00 92.69 82 ILE A O 1
ATOM 650 N N . PHE A 1 83 ? -8.586 5.846 -11.616 1.00 93.50 83 PHE A N 1
ATOM 651 C CA . PHE A 1 83 ? -9.516 5.782 -10.494 1.00 93.50 83 PHE A CA 1
ATOM 652 C C . PHE A 1 83 ? -9.324 6.937 -9.499 1.00 93.50 83 PHE A C 1
ATOM 654 O O . PHE A 1 83 ? -10.293 7.574 -9.105 1.00 93.50 83 PHE A O 1
ATOM 661 N N . MET A 1 84 ? -8.080 7.268 -9.136 1.00 91.19 84 MET A N 1
ATOM 662 C CA . MET A 1 84 ? -7.810 8.374 -8.205 1.00 91.19 84 MET A CA 1
ATOM 663 C C . MET A 1 84 ? -8.192 9.744 -8.779 1.00 91.19 84 MET A C 1
ATOM 665 O O . MET A 1 84 ? -8.546 10.638 -8.020 1.00 91.19 84 MET A O 1
ATOM 669 N N . LYS A 1 85 ? -8.133 9.919 -10.105 1.00 93.00 85 LYS A N 1
ATOM 670 C CA . LYS A 1 85 ? -8.548 11.162 -10.769 1.00 93.00 85 LYS A CA 1
ATOM 671 C C . LYS A 1 85 ? -10.069 11.248 -10.879 1.00 93.00 85 LYS A C 1
ATOM 673 O O . LYS A 1 85 ? -10.652 12.232 -10.435 1.00 93.00 85 LYS A O 1
ATOM 678 N N . THR A 1 86 ? -10.696 10.203 -11.421 1.00 96.50 86 THR A N 1
ATOM 679 C CA . THR A 1 86 ? -12.148 10.125 -11.642 1.00 96.50 86 THR A CA 1
ATOM 680 C C . THR A 1 86 ? -12.925 10.185 -10.330 1.00 96.50 86 THR A C 1
ATOM 682 O O . THR A 1 86 ? -13.949 10.852 -10.252 1.00 96.50 86 THR A O 1
ATOM 685 N N . TYR A 1 87 ? -12.415 9.540 -9.280 1.00 95.88 87 TYR A N 1
ATOM 686 C CA . TYR A 1 87 ? -13.064 9.460 -7.971 1.00 95.88 87 TYR A CA 1
ATOM 687 C C . TYR A 1 87 ? -12.339 10.276 -6.894 1.00 95.88 87 TYR A C 1
ATOM 689 O O . TYR A 1 87 ? -12.336 9.908 -5.719 1.00 95.88 87 TYR A O 1
ATOM 697 N N . SER A 1 88 ? -11.724 11.395 -7.279 1.00 94.81 88 SER A N 1
ATOM 698 C CA . SER A 1 88 ? -11.009 12.287 -6.353 1.00 94.81 88 SER A CA 1
ATOM 699 C C . SER A 1 88 ? -11.906 12.842 -5.235 1.00 94.81 88 SER A C 1
ATOM 701 O O . SER A 1 88 ? -11.455 13.027 -4.106 1.00 94.81 88 SER A O 1
ATOM 703 N N . PHE A 1 89 ? -13.203 13.017 -5.506 1.00 96.44 89 PHE A N 1
ATOM 704 C CA . PHE A 1 89 ? -14.198 13.461 -4.525 1.00 96.44 89 PHE A CA 1
ATOM 705 C C . PHE A 1 89 ? -14.383 12.485 -3.350 1.00 96.44 89 PHE A C 1
ATOM 707 O O . PHE A 1 89 ? -14.804 12.893 -2.273 1.00 96.44 89 PHE A O 1
ATOM 714 N N . LEU A 1 90 ? -14.028 11.202 -3.497 1.00 95.75 90 LEU A N 1
ATOM 715 C CA . LEU A 1 90 ? -14.117 10.251 -2.384 1.00 95.75 90 LEU A CA 1
ATOM 716 C C . LEU A 1 90 ? -13.207 10.647 -1.218 1.00 95.75 90 LEU A C 1
ATOM 718 O O . LEU A 1 90 ? -13.464 10.265 -0.079 1.00 95.75 90 LEU A O 1
ATOM 722 N N . ASP A 1 91 ? -12.145 11.408 -1.474 1.00 93.56 91 ASP A N 1
ATOM 723 C CA . ASP A 1 91 ? -11.232 11.839 -0.423 1.00 93.56 91 ASP A CA 1
ATOM 724 C C . ASP A 1 91 ? -11.840 12.922 0.475 1.00 93.56 91 ASP A C 1
ATOM 726 O O . ASP A 1 91 ? -11.479 12.986 1.651 1.00 93.56 91 ASP A O 1
ATOM 730 N N . SER A 1 92 ? -12.772 13.747 -0.023 1.00 96.06 92 SER A N 1
ATOM 731 C CA . SER A 1 92 ? -13.513 14.686 0.832 1.00 96.06 92 SER A CA 1
ATOM 732 C C . SER A 1 92 ? -14.535 13.946 1.694 1.00 96.06 92 SER A C 1
ATOM 734 O O . SER A 1 92 ? -14.569 14.160 2.905 1.00 96.06 92 SER A O 1
ATOM 736 N N . ILE A 1 93 ? -15.272 13.000 1.105 1.00 97.12 93 ILE A N 1
ATOM 737 C CA . ILE A 1 93 ? -16.267 12.181 1.811 1.00 97.12 93 ILE A CA 1
ATOM 738 C C . ILE A 1 93 ? -15.605 11.382 2.942 1.00 97.12 93 ILE A C 1
ATOM 740 O O . ILE A 1 93 ? -16.015 11.487 4.095 1.00 97.12 93 ILE A O 1
ATOM 744 N N . LYS A 1 94 ? -14.501 10.675 2.666 1.00 95.75 94 LYS A N 1
ATOM 745 C CA . LYS A 1 94 ? -13.763 9.913 3.693 1.00 95.75 94 LYS A CA 1
ATOM 746 C C . LYS A 1 94 ? -13.274 10.786 4.851 1.00 95.75 94 LYS A C 1
ATOM 748 O O . LYS A 1 94 ? -13.220 10.326 5.992 1.00 95.75 94 LYS A O 1
ATOM 753 N N . LYS A 1 95 ? -12.865 12.033 4.579 1.00 96.19 95 LYS A N 1
ATOM 754 C CA . LYS A 1 95 ? -12.450 12.976 5.632 1.00 96.19 95 LYS A CA 1
ATOM 755 C C . LYS A 1 95 ? -13.638 13.349 6.515 1.00 96.19 95 LYS A C 1
ATOM 757 O O . LYS A 1 95 ? -13.518 13.264 7.734 1.00 96.19 95 LYS A O 1
ATOM 762 N N . GLN A 1 96 ? -14.780 13.669 5.907 1.00 97.56 96 GLN A N 1
ATOM 763 C CA . GLN A 1 96 ? -16.016 13.966 6.630 1.00 97.56 96 GLN A CA 1
ATOM 764 C C . GLN A 1 96 ? -16.476 12.768 7.473 1.00 97.56 96 GLN A C 1
ATOM 766 O O . GLN A 1 96 ? -16.757 12.927 8.658 1.00 97.56 96 GLN A O 1
ATOM 771 N N . GLU A 1 97 ? -16.467 11.552 6.922 1.00 96.81 97 GLU A N 1
ATOM 772 C CA . GLU A 1 97 ? -16.782 10.315 7.655 1.00 96.81 97 GLU A CA 1
ATOM 773 C C . GLU A 1 97 ? -15.869 10.109 8.865 1.00 96.81 97 GLU A C 1
ATOM 775 O O . GLU A 1 97 ? -16.329 9.806 9.969 1.00 96.81 97 GLU A O 1
ATOM 780 N N . LYS A 1 98 ? -14.566 10.345 8.695 1.00 96.94 98 LYS A N 1
ATOM 781 C CA . LYS A 1 98 ? -13.593 10.253 9.784 1.00 96.94 98 LYS A CA 1
ATOM 782 C C . LYS A 1 98 ? -13.885 11.261 10.895 1.00 96.94 98 LYS A C 1
ATOM 784 O O . LYS A 1 98 ? -13.815 10.902 12.071 1.00 96.94 98 LYS A O 1
ATOM 789 N N . GLU A 1 99 ? -14.231 12.497 10.543 1.00 97.44 99 GLU A N 1
ATOM 790 C CA . GLU A 1 99 ? -14.633 13.527 11.505 1.00 97.44 99 GLU A CA 1
ATOM 791 C C . GLU A 1 99 ? -15.946 13.173 12.214 1.00 97.44 99 GLU A C 1
ATOM 793 O O . GLU A 1 99 ? -16.055 13.362 13.426 1.00 97.44 99 GLU A O 1
ATOM 798 N N . MET A 1 100 ? -16.926 12.610 11.501 1.00 97.31 100 MET A N 1
ATOM 799 C CA . MET A 1 100 ? -18.181 12.139 12.094 1.00 97.31 100 MET A CA 1
ATOM 800 C C . MET A 1 100 ? -17.931 11.049 13.139 1.00 97.31 100 MET A C 1
ATOM 802 O O . MET A 1 100 ? -18.422 11.161 14.264 1.00 97.31 100 MET A O 1
ATOM 806 N N . VAL A 1 101 ? -17.097 10.054 12.827 1.00 97.06 101 VAL A N 1
ATOM 807 C CA . VAL A 1 101 ? -16.722 8.991 13.776 1.00 97.06 101 VAL A CA 1
ATOM 808 C C . VAL A 1 101 ? -15.973 9.560 14.985 1.00 97.06 101 VAL A C 1
ATOM 810 O O . VAL A 1 101 ? -16.219 9.141 16.115 1.00 97.06 101 VAL A O 1
ATOM 813 N N . GLN A 1 102 ? -15.100 10.556 14.795 1.00 97.06 102 GLN A N 1
ATOM 814 C CA . GLN A 1 102 ? -14.441 11.241 15.915 1.00 97.06 102 GLN A CA 1
ATOM 815 C C . GLN A 1 102 ? -15.435 11.997 16.805 1.00 97.06 102 GLN A C 1
ATOM 817 O O . GLN A 1 102 ? -15.310 11.959 18.029 1.00 97.06 102 GLN A O 1
ATOM 822 N N . LYS A 1 103 ? -16.428 12.673 16.214 1.00 97.25 103 LYS A N 1
ATOM 823 C CA . LYS A 1 103 ? -17.493 13.361 16.959 1.00 97.25 103 LYS A CA 1
ATOM 824 C C . LYS A 1 103 ? -18.338 12.363 17.751 1.00 97.25 103 LYS A C 1
ATOM 826 O O . LYS A 1 103 ? -18.599 12.603 18.925 1.00 97.25 103 LYS A O 1
ATOM 831 N N . GLN A 1 104 ? -18.713 11.235 17.147 1.00 96.12 104 GLN A N 1
ATOM 832 C CA . GLN A 1 104 ? -19.430 10.156 17.833 1.00 96.12 104 GLN A CA 1
ATOM 833 C C . GLN A 1 104 ? -18.608 9.592 18.993 1.00 96.12 104 GLN A C 1
ATOM 835 O O . GLN A 1 104 ? -19.122 9.468 20.098 1.00 96.12 104 GLN A O 1
ATOM 840 N N . LEU A 1 105 ? -17.310 9.357 18.785 1.00 96.12 105 LEU A N 1
ATOM 841 C CA . LEU A 1 105 ? -16.424 8.835 19.823 1.00 96.12 105 LEU A CA 1
ATOM 842 C C . LEU A 1 105 ? -16.341 9.747 21.058 1.00 96.12 105 LEU A C 1
ATOM 844 O O . LEU A 1 105 ? -16.229 9.248 22.174 1.00 96.12 105 LEU A O 1
ATOM 848 N N . LYS A 1 106 ? -16.396 11.070 20.861 1.00 95.44 106 LYS A N 1
ATOM 849 C CA . LYS A 1 106 ? -16.424 12.051 21.957 1.00 95.44 106 LYS A CA 1
ATOM 850 C C . LYS A 1 106 ? -17.762 12.069 22.705 1.00 95.44 106 LYS A C 1
ATOM 852 O O . LYS A 1 106 ? -17.771 12.365 23.892 1.00 95.44 106 LYS A O 1
ATOM 857 N N . LYS A 1 107 ? -18.872 11.777 22.018 1.00 95.25 107 LYS A N 1
ATOM 858 C CA . LYS A 1 107 ? -20.232 11.788 22.585 1.00 95.25 107 LYS A CA 1
ATOM 859 C C . LYS A 1 107 ? -20.611 10.471 23.271 1.00 95.25 107 LYS A C 1
ATOM 861 O O . LYS A 1 107 ? -21.398 10.480 24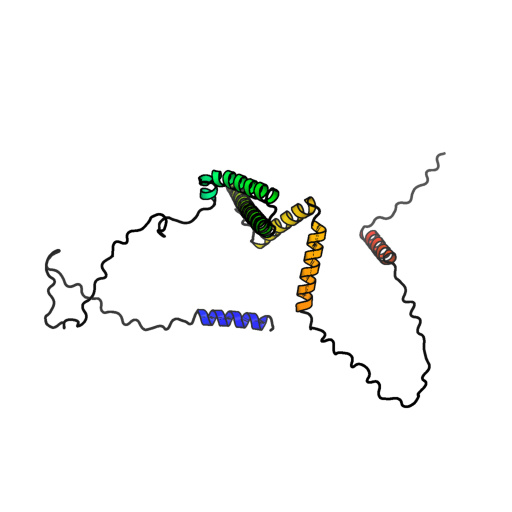.209 1.00 95.25 107 LYS A O 1
ATOM 866 N N . CYS A 1 108 ? -20.086 9.342 22.799 1.00 92.56 108 CYS A N 1
ATOM 867 C CA . CYS A 1 108 ? -20.425 8.025 23.329 1.00 92.56 108 CYS A CA 1
ATOM 868 C C . CYS A 1 108 ? -19.877 7.820 24.748 1.00 92.56 108 CYS A C 1
ATOM 870 O O . CYS A 1 108 ? -18.665 7.837 24.966 1.00 92.56 108 CYS A O 1
ATOM 872 N N . GLN A 1 109 ? -20.783 7.541 25.685 1.00 90.62 109 GLN A N 1
ATOM 873 C CA . GLN A 1 109 ? -20.452 7.146 27.058 1.00 90.62 109 GLN A CA 1
ATOM 874 C C . GLN A 1 109 ? -20.323 5.619 27.202 1.00 90.62 109 GLN A C 1
ATOM 876 O O . GLN A 1 109 ? -19.482 5.140 27.956 1.00 90.62 109 GLN A O 1
ATOM 881 N N . ASN A 1 110 ? -21.086 4.851 26.413 1.00 95.31 110 ASN A N 1
ATOM 882 C CA . ASN A 1 110 ? -21.053 3.386 26.411 1.00 95.31 110 ASN A CA 1
ATOM 883 C C . ASN A 1 110 ? -19.674 2.839 26.004 1.00 95.31 110 ASN A C 1
ATOM 885 O O . ASN A 1 110 ? -19.207 3.081 24.886 1.00 95.31 110 ASN A O 1
ATOM 889 N N . MET A 1 111 ? -19.058 2.035 26.875 1.00 94.00 111 MET A N 1
ATOM 890 C CA . MET A 1 111 ? -17.690 1.533 26.691 1.00 94.00 111 MET A CA 1
ATOM 891 C C . MET A 1 111 ? -17.540 0.616 25.471 1.00 94.00 111 MET A C 1
ATOM 893 O O . MET A 1 111 ? -16.637 0.819 24.660 1.00 94.00 111 MET A O 1
ATOM 897 N N . GLU A 1 112 ? -18.464 -0.323 25.256 1.00 95.38 112 GLU A N 1
ATOM 898 C CA . GLU A 1 112 ? -18.403 -1.229 24.099 1.00 95.38 112 GLU A CA 1
ATOM 899 C C . GLU A 1 112 ? -18.521 -0.490 22.759 1.00 95.38 112 GLU A C 1
ATOM 901 O O . GLU A 1 112 ? -17.821 -0.790 21.788 1.00 95.38 112 GLU A O 1
ATOM 906 N N . GLN A 1 113 ? -19.416 0.499 22.690 1.00 93.81 113 GLN A N 1
ATOM 907 C CA . GLN A 1 113 ? -19.603 1.315 21.490 1.00 93.81 113 GLN A CA 1
ATOM 908 C C . GLN A 1 113 ? -18.377 2.198 21.243 1.00 93.81 113 GLN A C 1
ATOM 910 O O . GLN A 1 113 ? -17.922 2.322 20.104 1.00 93.81 113 GLN A O 1
ATOM 915 N N . LYS A 1 114 ? -17.786 2.746 22.310 1.00 95.75 114 LYS A N 1
ATOM 916 C CA . LYS A 1 114 ? -16.547 3.523 22.253 1.00 95.75 114 LYS A CA 1
ATOM 917 C C . LYS A 1 114 ? -15.394 2.696 21.686 1.00 95.75 114 LYS A C 1
ATOM 919 O O . LYS A 1 114 ? -14.700 3.168 20.786 1.00 95.75 114 LYS A O 1
ATOM 924 N N . GLU A 1 115 ? -15.228 1.446 22.118 1.00 96.81 115 GLU A N 1
ATOM 925 C CA . GLU A 1 115 ? -14.226 0.544 21.542 1.00 96.81 115 GLU A CA 1
ATOM 926 C C . GLU A 1 115 ? -14.473 0.257 20.058 1.00 96.81 115 GLU A C 1
ATOM 928 O O . GLU A 1 115 ? -13.540 0.322 19.252 1.00 96.81 115 GLU A O 1
ATOM 933 N N . LYS A 1 116 ? -15.723 -0.033 19.670 1.00 96.75 116 LYS A N 1
ATOM 934 C CA . LYS A 1 116 ? -16.090 -0.266 18.262 1.00 96.75 116 LYS A CA 1
ATOM 935 C C . LYS A 1 116 ? -15.731 0.947 17.394 1.00 96.75 116 LYS A C 1
ATOM 937 O O . LYS A 1 116 ? -15.098 0.783 16.348 1.00 96.75 116 LYS A O 1
ATOM 942 N N . LEU A 1 117 ? -16.042 2.158 17.860 1.00 96.88 117 LEU A N 1
ATOM 943 C CA . LEU A 1 117 ? -15.710 3.412 17.174 1.00 96.88 117 LEU A CA 1
ATOM 944 C C . LEU A 1 117 ? -14.197 3.669 17.108 1.00 96.88 117 LEU A C 1
ATOM 946 O O . LEU A 1 117 ? -13.692 4.067 16.058 1.00 96.88 117 LEU A O 1
ATOM 950 N N . GLN A 1 118 ? -13.441 3.387 18.174 1.00 96.69 118 GLN A N 1
ATOM 951 C CA . GLN A 1 118 ? -11.974 3.491 18.153 1.00 96.69 118 GLN A CA 1
ATOM 952 C C . GLN A 1 118 ? -11.350 2.520 17.147 1.00 96.69 118 GLN A C 1
ATOM 954 O O . GLN A 1 118 ? -10.468 2.903 16.375 1.00 96.69 118 GLN A O 1
ATOM 959 N N . ARG A 1 119 ? -11.821 1.267 17.114 1.00 97.25 119 ARG A N 1
ATOM 960 C CA . ARG A 1 119 ? -11.364 0.259 16.145 1.00 97.25 119 ARG A CA 1
ATOM 961 C C . ARG A 1 119 ? -11.653 0.707 14.712 1.00 97.25 119 ARG A C 1
ATOM 963 O O . ARG A 1 119 ? -10.780 0.573 13.852 1.00 97.25 119 ARG A O 1
ATOM 970 N N . LEU A 1 120 ? -12.833 1.279 14.463 1.00 97.25 120 LEU A N 1
ATOM 971 C CA . LEU A 1 120 ? -13.194 1.840 13.161 1.00 97.25 120 LEU A CA 1
ATOM 972 C C . LEU A 1 120 ? -12.275 3.006 12.772 1.00 97.25 120 LEU A C 1
ATOM 974 O O . LEU A 1 120 ? -11.715 3.003 11.676 1.00 97.25 120 LEU A O 1
ATOM 978 N N . LEU A 1 121 ? -12.046 3.957 13.680 1.00 97.12 121 LEU A N 1
ATOM 979 C CA . LEU A 1 121 ? -11.161 5.100 13.447 1.00 97.12 121 LEU A CA 1
ATOM 980 C C . LEU A 1 121 ? -9.727 4.659 13.122 1.00 97.12 121 LEU A C 1
ATOM 982 O O . LEU A 1 121 ? -9.117 5.163 12.175 1.00 97.12 121 LEU A O 1
ATOM 986 N N . ASN A 1 122 ? -9.211 3.678 13.864 1.00 97.06 122 ASN A N 1
ATOM 987 C CA . ASN A 1 122 ? -7.896 3.092 13.621 1.00 97.06 122 ASN A CA 1
ATOM 988 C C . ASN A 1 122 ? -7.821 2.429 12.241 1.00 97.06 122 ASN A C 1
ATOM 990 O O . ASN A 1 122 ? -6.844 2.633 11.520 1.00 97.06 122 ASN A O 1
ATOM 994 N N . ARG A 1 123 ? -8.861 1.686 11.840 1.00 97.44 123 ARG A N 1
ATOM 995 C CA . ARG A 1 123 ? -8.946 1.063 10.511 1.00 97.44 123 ARG A CA 1
ATOM 996 C C . ARG A 1 123 ? -8.920 2.112 9.400 1.00 97.44 123 ARG A C 1
ATOM 998 O O . ARG A 1 123 ? -8.122 1.981 8.473 1.00 97.44 123 ARG A O 1
ATOM 1005 N N . MET A 1 124 ? -9.723 3.171 9.518 1.00 96.38 124 MET A N 1
ATOM 1006 C CA . MET A 1 124 ? -9.739 4.270 8.545 1.00 96.38 124 MET A CA 1
ATOM 1007 C C . MET A 1 124 ? -8.370 4.957 8.446 1.00 96.38 124 MET A C 1
ATOM 1009 O O . MET A 1 124 ? -7.854 5.168 7.349 1.00 96.38 124 MET A O 1
ATOM 1013 N N . ALA A 1 125 ? -7.727 5.241 9.583 1.00 96.19 125 ALA A N 1
ATOM 1014 C CA . ALA A 1 125 ? -6.395 5.844 9.608 1.00 96.19 125 ALA A CA 1
ATOM 1015 C C . ALA A 1 125 ? -5.325 4.938 8.969 1.00 96.19 125 ALA A C 1
ATOM 1017 O O . ALA A 1 125 ? -4.458 5.423 8.240 1.00 96.19 125 ALA A O 1
ATOM 1018 N N . GLN A 1 126 ? -5.384 3.625 9.206 1.00 96.62 126 GLN A N 1
ATOM 1019 C CA . GLN A 1 126 ? -4.469 2.659 8.593 1.00 96.62 126 GLN A CA 1
ATOM 1020 C C . GLN A 1 126 ? -4.657 2.576 7.075 1.00 96.62 126 GLN A C 1
ATOM 1022 O O . GLN A 1 126 ? -3.665 2.577 6.344 1.00 96.62 126 GLN A O 1
ATOM 1027 N N . GLN A 1 127 ? -5.905 2.550 6.598 1.00 95.06 127 GLN A N 1
ATOM 1028 C CA . GLN A 1 127 ? -6.215 2.559 5.167 1.00 95.06 127 GLN A CA 1
ATOM 1029 C C . GLN A 1 127 ? -5.692 3.830 4.487 1.00 95.06 127 GLN A C 1
ATOM 1031 O O . GLN A 1 127 ? -5.017 3.739 3.462 1.00 95.06 127 GLN A O 1
ATOM 1036 N N . GLU A 1 128 ? -5.911 5.000 5.091 1.00 94.75 128 GLU A N 1
ATOM 1037 C CA . GLU A 1 128 ? -5.406 6.281 4.585 1.00 94.75 128 GLU A CA 1
ATOM 1038 C C . GLU A 1 128 ? -3.868 6.293 4.510 1.00 94.75 128 GLU A C 1
ATOM 1040 O O . GLU A 1 128 ? -3.277 6.678 3.498 1.00 94.75 128 GLU A O 1
ATOM 1045 N N . GLN A 1 129 ? -3.191 5.812 5.558 1.00 94.81 129 GLN A N 1
ATOM 1046 C CA . GLN A 1 129 ? -1.731 5.703 5.569 1.00 94.81 129 GLN A CA 1
ATOM 1047 C C . GLN A 1 129 ? -1.213 4.713 4.520 1.00 94.81 129 GLN A C 1
ATOM 1049 O O . GLN A 1 129 ? -0.177 4.969 3.901 1.00 94.81 129 GLN A O 1
ATOM 1054 N N . ALA A 1 130 ? -1.896 3.586 4.318 1.00 95.19 130 ALA A N 1
ATOM 1055 C CA . ALA A 1 130 ? -1.535 2.606 3.301 1.00 95.19 130 ALA A CA 1
ATOM 1056 C C . ALA A 1 130 ? -1.679 3.195 1.890 1.00 95.19 130 ALA A C 1
ATOM 1058 O O . ALA A 1 130 ? -0.747 3.084 1.092 1.00 95.19 130 ALA A O 1
ATOM 1059 N N . GLN A 1 131 ? -2.783 3.894 1.611 1.00 92.25 131 GLN A N 1
ATOM 1060 C CA . GLN A 1 131 ? -3.005 4.582 0.336 1.00 92.25 131 GLN A CA 1
ATOM 1061 C C . GLN A 1 131 ? -1.930 5.643 0.074 1.00 92.25 131 GLN A C 1
ATOM 1063 O O . GLN A 1 131 ? -1.294 5.613 -0.979 1.00 92.25 131 GLN A O 1
ATOM 1068 N N . LYS A 1 132 ? -1.632 6.502 1.059 1.00 93.12 132 LYS A N 1
ATOM 1069 C CA . LYS A 1 132 ? -0.562 7.511 0.960 1.00 93.12 132 LYS A CA 1
ATOM 1070 C C . LYS A 1 132 ? 0.808 6.888 0.693 1.00 93.12 132 LYS A C 1
ATOM 1072 O O . LYS A 1 132 ? 1.574 7.405 -0.114 1.00 93.12 132 LYS A O 1
ATOM 1077 N N . LYS A 1 133 ? 1.136 5.763 1.338 1.00 92.75 133 LYS A N 1
ATOM 1078 C CA . LYS A 1 133 ? 2.388 5.033 1.069 1.00 92.75 133 LYS A CA 1
ATOM 1079 C C . LYS A 1 133 ? 2.440 4.529 -0.374 1.00 92.75 133 LYS A C 1
ATOM 1081 O O . LYS A 1 133 ? 3.453 4.724 -1.034 1.00 92.75 133 LYS A O 1
ATOM 1086 N N . GLN A 1 134 ? 1.356 3.935 -0.872 1.00 92.44 134 GLN A N 1
ATOM 1087 C CA . GLN A 1 134 ? 1.276 3.453 -2.254 1.00 92.44 134 GLN A CA 1
ATOM 1088 C C . GLN A 1 134 ? 1.361 4.592 -3.279 1.00 92.44 134 GLN A C 1
ATOM 1090 O O . GLN A 1 134 ? 2.006 4.445 -4.313 1.00 92.44 134 GLN A O 1
ATOM 1095 N N . GLN A 1 135 ? 0.740 5.741 -3.001 1.00 91.81 135 GLN A N 1
ATOM 1096 C CA . GLN A 1 135 ? 0.854 6.941 -3.837 1.00 91.81 135 GLN A CA 1
ATOM 1097 C C . GLN A 1 135 ? 2.299 7.448 -3.885 1.00 91.81 135 GLN A C 1
ATOM 1099 O O . GLN A 1 135 ? 2.849 7.567 -4.974 1.00 91.81 135 GLN A O 1
ATOM 1104 N N . LYS A 1 136 ? 2.961 7.604 -2.730 1.00 91.81 136 LYS A N 1
ATOM 1105 C CA . LYS A 1 136 ? 4.377 8.006 -2.664 1.00 91.81 136 LYS A CA 1
ATOM 1106 C C . LYS A 1 136 ? 5.301 7.066 -3.439 1.00 91.81 136 LYS A C 1
ATOM 1108 O O . LYS A 1 136 ? 6.234 7.525 -4.089 1.00 91.81 136 LYS A O 1
ATOM 1113 N N . LEU A 1 137 ? 5.070 5.753 -3.367 1.00 91.12 137 LEU A N 1
ATOM 1114 C CA . LEU A 1 137 ? 5.850 4.781 -4.140 1.00 91.12 137 LEU A CA 1
ATOM 1115 C C . LEU A 1 137 ? 5.641 4.975 -5.646 1.00 91.12 137 LEU A C 1
ATOM 1117 O O . LEU A 1 137 ? 6.618 5.074 -6.384 1.00 91.12 137 LEU A O 1
ATOM 1121 N N . ARG A 1 138 ? 4.386 5.111 -6.090 1.00 90.44 138 ARG A N 1
ATOM 1122 C CA . ARG A 1 138 ? 4.063 5.376 -7.499 1.00 90.44 138 ARG A CA 1
ATOM 1123 C C . ARG A 1 138 ? 4.672 6.683 -7.998 1.00 90.44 138 ARG A C 1
ATOM 1125 O O . ARG A 1 138 ? 5.273 6.700 -9.066 1.00 90.44 138 ARG A O 1
ATOM 1132 N N . GLU A 1 139 ? 4.573 7.760 -7.226 1.00 92.19 139 GLU A N 1
ATOM 1133 C CA . GLU A 1 139 ? 5.163 9.061 -7.565 1.00 92.19 139 GLU A CA 1
ATOM 1134 C C . GLU A 1 139 ? 6.682 8.977 -7.737 1.00 92.19 139 GLU A C 1
ATOM 1136 O O . GLU A 1 139 ? 7.211 9.516 -8.707 1.00 92.19 139 GLU A O 1
ATOM 1141 N N . ARG A 1 140 ? 7.377 8.244 -6.856 1.00 90.12 140 ARG A N 1
ATOM 1142 C CA . ARG A 1 140 ? 8.824 7.990 -6.976 1.00 90.12 140 ARG A CA 1
ATOM 1143 C C . ARG A 1 140 ? 9.167 7.195 -8.232 1.00 90.12 140 ARG A C 1
ATOM 1145 O O . ARG A 1 140 ? 10.135 7.498 -8.919 1.00 90.12 140 ARG A O 1
ATOM 1152 N N . GLU A 1 141 ? 8.387 6.171 -8.560 1.00 90.31 141 GLU A N 1
ATOM 1153 C CA . GLU A 1 141 ? 8.615 5.411 -9.792 1.00 90.31 141 GLU A CA 1
ATOM 1154 C C . GLU A 1 141 ? 8.384 6.263 -11.041 1.00 90.31 141 GLU A C 1
ATOM 1156 O O . GLU A 1 141 ? 9.146 6.170 -12.006 1.00 90.31 141 GLU A O 1
ATOM 1161 N N . LEU A 1 142 ? 7.348 7.102 -11.028 1.00 91.62 142 LEU A N 1
ATOM 1162 C CA . LEU A 1 142 ? 7.051 8.023 -12.117 1.00 91.62 142 LEU A CA 1
ATOM 1163 C C . LEU A 1 142 ? 8.132 9.097 -12.259 1.00 91.62 142 LEU A C 1
ATOM 1165 O O . LEU A 1 142 ? 8.528 9.381 -13.388 1.00 91.62 142 LEU A O 1
ATOM 1169 N N . SER A 1 143 ? 8.643 9.661 -11.161 1.00 91.88 143 SER A N 1
ATOM 1170 C CA . SER A 1 143 ? 9.719 10.657 -11.208 1.00 91.88 143 SER A CA 1
ATOM 1171 C C . SER A 1 143 ? 11.013 10.064 -11.767 1.00 91.88 143 SER A C 1
ATOM 1173 O O . SER A 1 143 ? 11.596 10.649 -12.677 1.00 91.88 143 SER A O 1
ATOM 1175 N N . LEU A 1 144 ? 11.394 8.855 -11.341 1.00 90.81 144 LEU A N 1
ATOM 1176 C CA . LEU A 1 144 ? 12.547 8.140 -11.899 1.00 90.81 144 LEU A CA 1
ATOM 1177 C C . LEU A 1 144 ? 12.378 7.869 -13.400 1.00 90.81 144 LEU A C 1
ATOM 1179 O O . LEU A 1 144 ? 13.302 8.091 -14.179 1.00 90.81 144 LEU A O 1
ATOM 1183 N N . LYS A 1 145 ? 11.185 7.436 -13.832 1.00 90.88 145 LYS A N 1
ATOM 1184 C CA . LYS A 1 145 ? 10.887 7.232 -15.261 1.00 90.88 145 LYS A CA 1
ATOM 1185 C C . LYS A 1 145 ? 10.962 8.540 -16.056 1.00 90.88 145 LYS A C 1
ATOM 1187 O O . LYS A 1 145 ? 11.413 8.519 -17.197 1.00 90.88 145 LYS A O 1
ATOM 1192 N N . ARG A 1 146 ? 10.519 9.668 -15.488 1.00 93.06 146 ARG A N 1
ATOM 1193 C CA . ARG A 1 146 ? 10.598 10.993 -16.132 1.00 93.06 146 ARG A CA 1
ATOM 1194 C C . ARG A 1 146 ? 12.047 11.444 -16.304 1.00 93.06 146 ARG A C 1
ATOM 1196 O O . ARG A 1 146 ? 12.438 11.729 -17.429 1.00 93.06 146 ARG A O 1
ATOM 1203 N N . GLN A 1 147 ? 12.853 11.366 -15.246 1.00 91.44 147 GLN A N 1
ATOM 1204 C CA . GLN A 1 147 ? 14.286 11.684 -15.292 1.00 91.44 147 GLN A CA 1
ATOM 1205 C C . GLN A 1 147 ? 15.023 10.835 -16.337 1.00 91.44 147 GLN A C 1
ATOM 1207 O O . GLN A 1 147 ? 15.816 11.345 -17.120 1.00 91.44 147 GLN A O 1
ATOM 1212 N N . GLN A 1 148 ? 14.716 9.536 -16.416 1.00 90.62 148 GLN A N 1
ATOM 1213 C CA . GLN A 1 148 ? 15.290 8.662 -17.443 1.00 90.62 148 GLN A CA 1
ATOM 1214 C C . GLN A 1 148 ? 14.902 9.087 -18.863 1.00 90.62 148 GLN A C 1
ATOM 1216 O O . GLN A 1 148 ? 15.751 9.075 -19.751 1.00 90.62 148 GLN A O 1
ATOM 1221 N N . ARG A 1 149 ? 13.640 9.477 -19.088 1.00 92.12 149 ARG A N 1
ATOM 1222 C CA . ARG A 1 149 ? 13.189 9.991 -20.392 1.00 92.12 149 ARG A CA 1
ATOM 1223 C C . ARG A 1 149 ? 13.906 11.286 -20.763 1.00 92.12 149 ARG A C 1
ATOM 1225 O O . ARG A 1 149 ? 14.239 11.465 -21.925 1.00 92.12 149 ARG A O 1
ATOM 1232 N N . GLU A 1 150 ? 14.146 12.173 -19.805 1.00 93.12 150 GLU A N 1
ATOM 1233 C CA . GLU A 1 150 ? 14.881 13.425 -20.023 1.00 93.12 150 GLU A CA 1
ATOM 1234 C C . GLU A 1 150 ? 16.348 13.169 -20.381 1.00 93.12 150 GLU A C 1
ATOM 1236 O O . GLU A 1 150 ? 16.842 13.724 -21.357 1.00 93.12 150 GLU A O 1
ATOM 1241 N N . LEU A 1 151 ? 17.024 12.260 -19.672 1.00 92.31 151 LEU A N 1
ATOM 1242 C CA . LEU A 1 151 ? 18.393 11.851 -20.006 1.00 92.31 151 LEU A CA 1
ATOM 1243 C C . LEU A 1 151 ? 18.473 11.201 -21.394 1.00 92.31 151 LEU A C 1
ATOM 1245 O O . LEU A 1 151 ? 19.405 11.476 -22.145 1.00 92.31 151 LEU A O 1
ATOM 1249 N N . ALA A 1 152 ? 17.476 10.389 -21.753 1.00 92.06 152 ALA A N 1
ATOM 1250 C CA . ALA A 1 152 ? 17.381 9.789 -23.080 1.00 92.06 152 ALA A CA 1
ATOM 1251 C C . ALA A 1 152 ? 17.175 10.847 -24.176 1.00 92.06 152 ALA A C 1
ATOM 1253 O O . ALA A 1 152 ? 17.812 10.773 -25.222 1.00 92.06 152 ALA A O 1
ATOM 1254 N N . LYS A 1 153 ? 16.340 11.866 -23.921 1.00 93.06 153 LYS A N 1
ATOM 1255 C CA . LYS A 1 153 ? 16.167 13.020 -24.822 1.00 93.06 153 LYS A CA 1
ATOM 1256 C C . LYS A 1 153 ? 17.466 13.807 -25.012 1.00 93.06 153 LYS A C 1
ATOM 1258 O O . LYS A 1 153 ? 17.707 14.302 -26.102 1.00 93.06 153 LYS A O 1
ATOM 1263 N N . GLN A 1 154 ? 18.313 13.883 -23.984 1.00 92.56 154 GLN A N 1
ATOM 1264 C CA . GLN A 1 154 ? 19.657 14.473 -24.065 1.00 92.56 154 GLN A CA 1
ATOM 1265 C C . GLN A 1 154 ? 20.673 13.581 -24.812 1.00 92.56 154 GLN A C 1
ATOM 1267 O O . GLN A 1 154 ? 21.847 13.931 -24.880 1.00 92.56 154 GLN A O 1
ATOM 1272 N N . GLY A 1 155 ? 20.270 12.408 -25.317 1.00 92.31 155 GLY A N 1
ATOM 1273 C CA . GLY A 1 155 ? 21.149 11.463 -26.014 1.00 92.31 155 GLY A CA 1
ATOM 1274 C C . GLY A 1 155 ? 21.990 10.573 -25.093 1.00 92.31 155 GLY A C 1
ATOM 1275 O O . GLY A 1 155 ? 22.772 9.750 -25.570 1.00 92.31 155 GLY A O 1
ATOM 1276 N N . LYS A 1 156 ? 21.833 10.681 -23.765 1.00 90.81 156 LYS A N 1
ATOM 1277 C CA . LYS A 1 156 ? 22.512 9.789 -22.815 1.00 90.81 156 LYS A CA 1
ATOM 1278 C C . LYS A 1 156 ? 21.839 8.418 -22.820 1.00 90.81 156 LYS A C 1
ATOM 1280 O O . LYS A 1 156 ? 20.617 8.301 -22.912 1.00 90.81 156 LYS A O 1
ATOM 1285 N N . LYS A 1 157 ? 22.639 7.360 -22.664 1.00 86.94 157 LYS A N 1
ATOM 1286 C CA . LYS A 1 157 ? 22.139 5.978 -22.612 1.00 86.94 157 LYS A CA 1
ATOM 1287 C C . LYS A 1 157 ? 21.158 5.809 -21.433 1.00 86.94 157 LYS A C 1
ATOM 1289 O O . LYS A 1 157 ? 21.543 6.103 -20.298 1.00 86.94 157 LYS A O 1
ATOM 1294 N N . PRO A 1 158 ? 19.920 5.322 -21.656 1.00 85.56 158 PRO A N 1
ATOM 1295 C CA . PRO A 1 158 ? 18.962 5.092 -20.578 1.00 85.56 158 PRO A CA 1
ATOM 1296 C C . PRO A 1 158 ? 19.505 4.090 -19.549 1.00 85.56 158 PRO A C 1
ATOM 1298 O O . PRO A 1 158 ? 19.749 2.928 -19.870 1.00 85.56 158 PRO A O 1
ATOM 1301 N N . PHE A 1 159 ? 19.685 4.529 -18.300 1.00 83.62 159 PHE A N 1
ATOM 1302 C CA . PHE A 1 159 ? 20.184 3.682 -17.214 1.00 83.62 159 PHE A CA 1
ATOM 1303 C C . PHE A 1 159 ? 19.050 3.242 -16.284 1.00 83.62 159 PHE A C 1
ATOM 1305 O O . PHE A 1 159 ? 18.408 4.068 -15.628 1.00 83.62 159 PHE A O 1
ATOM 1312 N N . PHE A 1 160 ? 18.815 1.931 -16.191 1.00 84.06 160 PHE A N 1
ATOM 1313 C CA . PHE A 1 160 ? 17.821 1.348 -15.290 1.00 84.06 160 PHE A CA 1
ATOM 1314 C C . PHE A 1 160 ? 18.468 0.897 -13.979 1.00 84.06 160 PHE A C 1
ATOM 1316 O O . PHE A 1 160 ? 19.193 -0.095 -13.944 1.00 84.06 160 PHE A O 1
ATOM 1323 N N . LEU A 1 161 ? 18.144 1.593 -12.885 1.00 87.62 161 LEU A N 1
ATOM 1324 C CA . LEU A 1 161 ? 18.575 1.219 -11.535 1.00 87.62 161 LEU A CA 1
ATOM 1325 C C . LEU A 1 161 ? 18.164 -0.219 -11.203 1.00 87.62 161 LEU A C 1
ATOM 1327 O O . LEU A 1 161 ? 16.994 -0.606 -11.361 1.00 87.62 161 LEU A O 1
ATOM 1331 N N . LYS A 1 162 ? 19.110 -0.989 -10.658 1.00 93.06 162 LYS A N 1
ATOM 1332 C CA . LYS A 1 162 ? 18.843 -2.351 -10.186 1.00 93.06 162 LYS A CA 1
ATOM 1333 C C . LYS A 1 162 ? 17.855 -2.316 -9.018 1.00 93.06 162 LYS A C 1
ATOM 1335 O O . LYS A 1 162 ? 17.787 -1.358 -8.246 1.00 93.06 162 LYS A O 1
ATOM 1340 N N . LYS A 1 163 ? 17.104 -3.406 -8.820 1.00 91.00 163 LYS A N 1
ATOM 1341 C CA . LYS A 1 163 ? 16.150 -3.524 -7.694 1.00 91.00 163 LYS A CA 1
ATOM 1342 C C . LYS A 1 163 ? 16.830 -3.332 -6.327 1.00 91.00 163 LYS A C 1
ATOM 1344 O O . LYS A 1 163 ? 16.219 -2.787 -5.414 1.00 91.00 163 LYS A O 1
ATOM 1349 N N . SER A 1 164 ? 18.083 -3.766 -6.180 1.00 93.50 164 SER A N 1
ATOM 1350 C CA . SER A 1 164 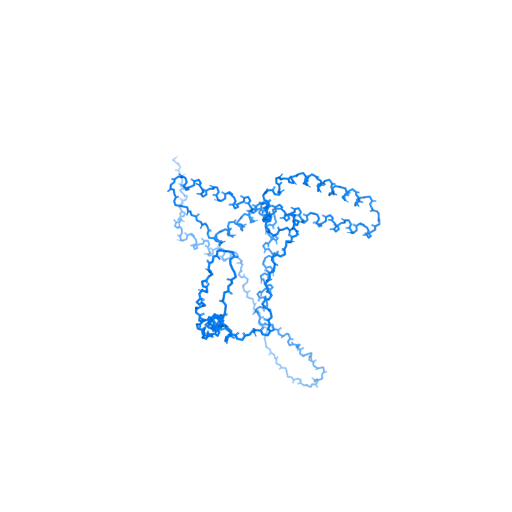? 18.882 -3.581 -4.961 1.00 93.50 164 SER A CA 1
ATOM 1351 C C . SER A 1 164 ? 19.211 -2.111 -4.692 1.00 93.50 164 SER A C 1
ATOM 1353 O O . SER A 1 164 ? 19.087 -1.660 -3.558 1.00 93.50 164 SER A O 1
ATOM 1355 N N . GLU A 1 165 ? 19.580 -1.355 -5.723 1.00 91.44 165 GLU A N 1
ATOM 1356 C CA . GLU A 1 165 ? 19.881 0.078 -5.632 1.00 91.44 165 GLU A CA 1
ATOM 1357 C C . GLU A 1 165 ? 18.629 0.879 -5.276 1.00 91.44 165 GLU A C 1
ATOM 1359 O O . GLU A 1 165 ? 18.669 1.683 -4.349 1.00 91.44 165 GLU A O 1
ATOM 1364 N N . LYS A 1 166 ? 17.483 0.567 -5.898 1.00 90.75 166 LYS A N 1
ATOM 1365 C CA . LYS A 1 166 ? 16.185 1.158 -5.524 1.00 90.75 166 LYS A CA 1
ATOM 1366 C C . LYS A 1 166 ? 15.870 0.953 -4.041 1.00 90.75 166 LYS A C 1
ATOM 1368 O O . LYS A 1 166 ? 15.519 1.900 -3.346 1.00 90.75 166 LYS A O 1
ATOM 1373 N N . ARG A 1 167 ? 16.085 -0.263 -3.523 1.00 92.19 167 ARG A N 1
ATOM 1374 C CA . ARG A 1 167 ? 15.909 -0.560 -2.091 1.00 92.19 167 ARG A CA 1
ATOM 1375 C C . ARG A 1 167 ? 16.866 0.239 -1.205 1.00 92.19 167 ARG A C 1
ATOM 1377 O O . ARG A 1 167 ? 16.458 0.656 -0.127 1.00 92.19 167 ARG A O 1
ATOM 1384 N N . LYS A 1 168 ? 18.119 0.455 -1.624 1.00 93.50 168 LYS A N 1
ATOM 1385 C CA . LYS A 1 168 ? 19.082 1.289 -0.879 1.00 93.50 168 LYS A CA 1
ATOM 1386 C C . LYS A 1 168 ? 18.614 2.745 -0.808 1.00 93.50 168 LYS A C 1
ATOM 1388 O O . LYS A 1 168 ? 18.636 3.310 0.280 1.00 93.50 168 LYS A O 1
ATOM 1393 N N . LEU A 1 169 ? 18.129 3.303 -1.920 1.00 91.19 169 LEU A N 1
ATOM 1394 C CA . LEU A 1 169 ? 17.560 4.656 -1.969 1.00 91.19 169 LEU A CA 1
ATOM 1395 C C . LEU A 1 169 ? 16.335 4.779 -1.053 1.00 91.19 169 LEU A C 1
ATOM 1397 O O . LEU A 1 169 ? 16.290 5.650 -0.191 1.00 91.19 169 LEU A O 1
ATOM 1401 N N . GLU A 1 170 ? 15.390 3.838 -1.141 1.00 91.31 170 GLU A N 1
ATOM 1402 C CA . GLU A 1 170 ? 14.221 3.817 -0.254 1.00 91.31 170 GLU A CA 1
ATOM 1403 C C . GLU A 1 170 ? 14.592 3.701 1.230 1.00 91.31 170 GLU A C 1
ATOM 1405 O O . GLU A 1 170 ? 13.912 4.265 2.088 1.00 91.31 170 GLU A O 1
ATOM 1410 N N . LEU A 1 171 ? 15.626 2.921 1.561 1.00 93.06 171 LEU A N 1
ATOM 1411 C CA . LEU A 1 171 ? 16.119 2.817 2.930 1.00 93.06 171 LEU A CA 1
ATOM 1412 C C . LEU A 1 171 ? 16.744 4.137 3.378 1.00 93.06 171 LEU A C 1
ATOM 1414 O O . LEU A 1 171 ? 16.426 4.585 4.477 1.00 93.06 171 LEU A O 1
ATOM 1418 N N . ALA A 1 172 ? 17.572 4.768 2.544 1.00 94.44 172 ALA A N 1
ATOM 1419 C CA . ALA A 1 172 ? 18.181 6.061 2.841 1.00 94.44 172 ALA A CA 1
ATOM 1420 C C . ALA A 1 172 ? 17.115 7.133 3.129 1.00 94.44 172 ALA A C 1
ATOM 1422 O O . ALA A 1 172 ? 17.189 7.798 4.163 1.00 94.44 172 ALA A O 1
ATOM 1423 N N . ASP A 1 173 ? 16.063 7.210 2.306 1.00 92.06 173 ASP A N 1
ATOM 1424 C CA . ASP A 1 173 ? 14.923 8.107 2.534 1.00 92.06 173 ASP A CA 1
ATOM 1425 C C . ASP A 1 173 ? 14.250 7.844 3.884 1.00 92.06 173 ASP A C 1
ATOM 1427 O O . ASP A 1 173 ? 14.005 8.771 4.654 1.00 92.06 173 ASP A O 1
ATOM 1431 N N . LYS A 1 174 ? 13.975 6.570 4.201 1.00 92.19 174 LYS A N 1
ATOM 1432 C CA . LYS A 1 174 ? 13.356 6.177 5.478 1.00 92.19 174 LYS A CA 1
ATOM 1433 C C . LYS A 1 174 ? 14.235 6.560 6.666 1.00 92.19 174 LYS A C 1
ATOM 1435 O O . LYS A 1 174 ? 13.714 7.009 7.683 1.00 92.19 174 LYS A O 1
ATOM 1440 N N . TYR A 1 175 ? 15.553 6.400 6.556 1.00 95.38 175 TYR A N 1
ATOM 1441 C CA . TYR A 1 175 ? 16.500 6.832 7.584 1.00 95.38 175 TYR A CA 1
ATOM 1442 C C . TYR A 1 175 ? 16.501 8.357 7.745 1.00 95.38 175 TYR A C 1
ATOM 1444 O O . TYR A 1 175 ? 16.478 8.837 8.877 1.00 95.38 175 TYR A O 1
ATOM 1452 N N . ALA A 1 176 ? 16.451 9.113 6.645 1.00 95.00 176 ALA A N 1
ATOM 1453 C CA . ALA A 1 176 ? 16.354 10.570 6.680 1.00 95.00 176 ALA A CA 1
ATOM 1454 C C . ALA A 1 176 ? 15.031 11.044 7.309 1.00 95.00 176 ALA A C 1
ATOM 1456 O O . ALA A 1 176 ? 15.042 11.914 8.176 1.00 95.00 176 ALA A O 1
ATOM 1457 N N . GLU A 1 177 ? 13.896 10.442 6.941 1.00 92.88 177 GLU A N 1
ATOM 1458 C CA . GLU A 1 177 ? 12.588 10.701 7.562 1.00 92.88 177 GLU A CA 1
ATOM 1459 C C . GLU A 1 177 ? 12.602 10.390 9.069 1.00 92.88 177 GLU A C 1
ATOM 1461 O O . GLU A 1 177 ? 12.143 11.198 9.878 1.00 92.88 177 GLU A O 1
ATOM 1466 N N . LEU A 1 178 ? 13.183 9.254 9.471 1.00 94.88 178 LEU A N 1
ATOM 1467 C CA . LEU A 1 178 ? 13.298 8.879 10.882 1.00 94.88 178 LEU A CA 1
ATOM 1468 C C . LEU A 1 178 ? 14.211 9.823 11.665 1.00 94.88 178 LEU A C 1
ATOM 1470 O O . LEU A 1 178 ? 13.862 10.177 12.792 1.00 94.88 178 LEU A O 1
ATOM 1474 N N . LYS A 1 179 ? 15.326 10.261 11.065 1.00 95.81 179 LYS A N 1
ATOM 1475 C CA . LYS A 1 179 ? 16.239 11.251 11.647 1.00 95.81 179 LYS A CA 1
ATOM 1476 C C . LYS A 1 179 ? 15.525 12.585 11.865 1.00 95.81 179 LYS A C 1
ATOM 1478 O O . LYS A 1 179 ? 15.576 13.104 12.971 1.00 95.81 179 LYS A O 1
ATOM 1483 N N . ARG A 1 180 ? 14.772 13.073 10.867 1.00 95.88 180 ARG A N 1
ATOM 1484 C CA . ARG A 1 180 ? 13.935 14.286 10.986 1.00 95.88 180 ARG A CA 1
ATOM 1485 C C . ARG A 1 180 ? 12.884 14.166 12.091 1.00 95.88 180 ARG A C 1
ATOM 1487 O O . ARG A 1 180 ? 12.612 15.131 12.784 1.00 95.88 180 ARG A O 1
ATOM 1494 N N . SER A 1 181 ? 12.302 12.979 12.265 1.00 93.38 181 SER A N 1
ATOM 1495 C CA . SER A 1 181 ? 11.277 12.737 13.290 1.00 93.38 181 SER A CA 1
ATOM 1496 C C . SER A 1 181 ? 11.818 12.480 14.706 1.00 93.38 181 SER A C 1
ATOM 1498 O O . SER A 1 181 ? 11.016 12.262 15.612 1.00 93.38 181 SER A O 1
ATOM 1500 N N . GLY A 1 182 ? 13.142 12.386 14.891 1.00 94.69 182 GLY A N 1
ATOM 1501 C CA . GLY A 1 182 ? 13.778 12.022 16.168 1.00 94.69 182 GLY A CA 1
ATOM 1502 C C . GLY A 1 182 ? 13.606 10.554 16.595 1.00 94.69 182 GLY A C 1
ATOM 1503 O O . GLY A 1 182 ? 14.085 10.147 17.648 1.00 94.69 182 GLY A O 1
ATOM 1504 N N . LYS A 1 183 ? 12.950 9.707 15.789 1.00 95.31 183 LYS A N 1
ATOM 1505 C CA . LYS A 1 183 ? 12.621 8.305 16.137 1.00 95.31 183 LYS A CA 1
ATOM 1506 C C . LYS A 1 183 ? 13.692 7.292 15.715 1.00 95.31 183 LYS A C 1
ATOM 1508 O O . LYS A 1 183 ? 13.455 6.081 15.768 1.00 95.31 183 LYS A O 1
ATOM 1513 N N . LEU A 1 184 ? 14.858 7.770 15.281 1.00 95.19 184 LEU A N 1
ATOM 1514 C CA . LEU A 1 184 ? 15.926 6.945 14.720 1.00 95.19 184 LEU A CA 1
ATOM 1515 C C . LEU A 1 184 ? 16.497 5.945 15.737 1.00 95.19 184 LEU A C 1
ATOM 1517 O O . LEU A 1 184 ? 16.539 4.749 15.448 1.00 95.19 184 LEU A O 1
ATOM 1521 N N . GLU A 1 185 ? 16.840 6.400 16.943 1.00 94.44 185 GLU A N 1
ATOM 1522 C CA . GLU A 1 185 ? 17.414 5.536 17.986 1.00 94.44 185 GLU A CA 1
ATOM 1523 C C . GLU A 1 185 ? 16.449 4.428 18.416 1.00 94.44 185 GLU A C 1
ATOM 1525 O O . GLU A 1 185 ? 16.821 3.257 18.510 1.00 94.44 185 GLU A O 1
ATOM 1530 N N . SER A 1 186 ? 15.161 4.752 18.570 1.00 96.00 186 SER A N 1
ATOM 1531 C CA . SER A 1 186 ? 14.122 3.753 18.857 1.00 96.00 186 SER A CA 1
ATOM 1532 C C . SER A 1 186 ? 14.028 2.699 17.748 1.00 96.00 186 SER A C 1
ATOM 1534 O O . SER A 1 186 ? 13.906 1.501 18.023 1.00 96.00 186 SER A O 1
ATOM 1536 N N . PHE A 1 187 ? 14.119 3.118 16.482 1.00 95.50 187 PHE A N 1
ATOM 1537 C CA . PHE A 1 187 ? 14.112 2.205 15.343 1.00 95.50 187 PHE A CA 1
ATOM 1538 C C . PHE A 1 187 ? 15.343 1.289 15.331 1.00 95.50 187 PHE A C 1
ATOM 1540 O O . PHE A 1 187 ? 15.190 0.076 15.152 1.00 95.50 187 PHE A O 1
ATOM 1547 N N . LEU A 1 188 ? 16.539 1.838 15.569 1.00 95.31 188 LEU A N 1
ATOM 1548 C CA . LEU A 1 188 ? 17.783 1.072 15.657 1.00 95.31 188 LEU A CA 1
ATOM 1549 C C . LEU A 1 188 ? 17.743 0.080 16.818 1.00 95.31 188 LEU A C 1
ATOM 1551 O O . LEU A 1 188 ? 18.015 -1.097 16.605 1.00 95.31 188 LEU A O 1
ATOM 1555 N N . ASN A 1 189 ? 17.290 0.496 17.999 1.00 95.94 189 ASN A N 1
ATOM 1556 C CA . ASN A 1 189 ? 17.136 -0.385 19.156 1.00 95.94 189 ASN A CA 1
ATOM 1557 C C . ASN A 1 189 ? 16.143 -1.523 18.884 1.00 95.94 189 ASN A C 1
ATOM 1559 O O . ASN A 1 189 ? 16.441 -2.686 19.153 1.00 95.94 189 ASN A O 1
ATOM 1563 N N . LYS A 1 190 ? 14.993 -1.239 18.256 1.00 95.62 190 LYS A N 1
ATOM 1564 C CA . LYS A 1 190 ? 14.039 -2.280 17.826 1.00 95.62 190 LYS A CA 1
ATOM 1565 C C . LYS A 1 190 ? 14.619 -3.206 16.755 1.00 95.62 190 LYS A C 1
ATOM 1567 O O . LYS A 1 190 ? 14.204 -4.361 16.668 1.00 95.62 190 LYS A O 1
ATOM 1572 N N . LYS A 1 191 ? 15.515 -2.712 15.896 1.00 94.94 191 LYS A N 1
ATOM 1573 C CA . LYS A 1 191 ? 16.199 -3.520 14.876 1.00 94.94 191 LYS A CA 1
ATOM 1574 C C . LYS A 1 191 ? 17.272 -4.410 15.511 1.00 94.94 191 LYS A C 1
ATOM 1576 O O . LYS A 1 191 ? 17.265 -5.602 15.235 1.00 94.94 191 LYS A O 1
ATOM 1581 N N . ARG A 1 192 ? 18.085 -3.873 16.430 1.00 96.38 192 ARG A N 1
ATOM 1582 C CA . ARG A 1 192 ? 19.056 -4.619 17.252 1.00 96.38 192 ARG A CA 1
ATOM 1583 C C . ARG A 1 192 ? 18.368 -5.747 18.023 1.00 96.38 192 ARG A C 1
ATOM 1585 O O . ARG A 1 192 ? 18.762 -6.895 17.874 1.00 96.38 192 ARG A O 1
ATOM 1592 N N . LYS A 1 193 ? 17.267 -5.454 18.732 1.00 96.50 193 LYS A N 1
ATOM 1593 C CA . LYS A 1 193 ? 16.476 -6.466 19.462 1.00 96.50 193 LYS A CA 1
ATOM 1594 C C . LYS A 1 193 ? 15.938 -7.571 18.545 1.00 96.50 193 LYS A C 1
ATOM 1596 O O . LYS A 1 193 ? 16.063 -8.746 18.863 1.00 96.50 193 LYS A O 1
ATOM 1601 N N . ARG A 1 194 ? 15.363 -7.218 17.388 1.00 96.12 194 ARG A N 1
ATOM 1602 C CA . ARG A 1 194 ? 14.8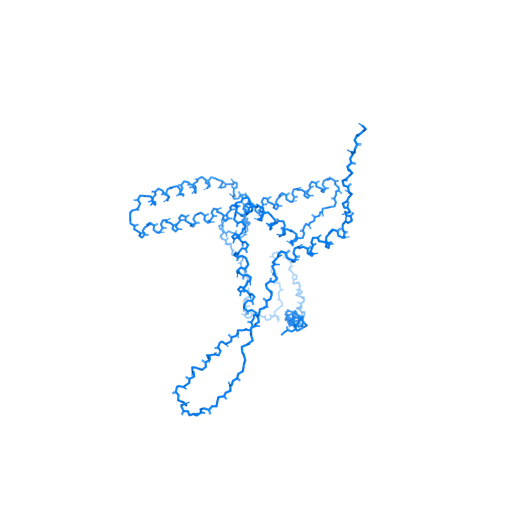54 -8.209 16.419 1.00 96.12 194 ARG A CA 1
ATOM 1603 C C . ARG A 1 194 ? 15.961 -9.066 15.808 1.00 96.12 194 ARG A C 1
ATOM 1605 O O . ARG A 1 194 ? 15.716 -10.241 15.564 1.00 96.12 194 ARG A O 1
ATOM 1612 N N . ASN A 1 195 ? 17.135 -8.492 15.557 1.00 95.88 195 ASN A N 1
ATOM 1613 C CA . ASN A 1 195 ? 18.292 -9.244 15.077 1.00 95.88 195 ASN A CA 1
ATOM 1614 C C . ASN A 1 195 ? 18.795 -10.201 16.161 1.00 95.88 195 ASN A C 1
ATOM 1616 O O . ASN A 1 195 ? 18.831 -11.392 15.903 1.00 95.88 195 ASN A O 1
ATOM 1620 N N . ALA A 1 196 ? 18.990 -9.732 17.397 1.00 94.19 196 ALA A N 1
ATOM 1621 C CA . ALA A 1 196 ? 19.408 -10.583 18.513 1.00 94.19 196 ALA A CA 1
ATOM 1622 C C . ALA A 1 196 ? 18.462 -11.779 18.748 1.00 94.19 196 ALA A C 1
ATOM 1624 O O . ALA A 1 196 ? 18.917 -12.884 19.015 1.00 94.19 196 ALA A O 1
ATOM 1625 N N . ILE A 1 197 ? 17.141 -11.593 18.598 1.00 92.31 197 ILE A N 1
ATOM 1626 C CA . ILE A 1 197 ? 16.163 -12.696 18.684 1.00 92.31 197 ILE A CA 1
ATOM 1627 C C . ILE A 1 197 ? 16.336 -13.696 17.531 1.00 92.31 197 ILE A C 1
ATOM 1629 O O . ILE A 1 197 ? 16.230 -14.904 17.742 1.00 92.31 197 ILE A O 1
ATOM 1633 N N . LYS A 1 198 ? 16.593 -13.215 16.308 1.00 93.50 198 LYS A N 1
ATOM 1634 C CA . LYS A 1 198 ? 16.871 -14.089 15.159 1.00 93.50 198 LYS A CA 1
ATOM 1635 C C . LYS A 1 198 ? 18.176 -14.848 15.351 1.00 93.50 198 LYS A C 1
ATOM 1637 O O . LYS A 1 198 ? 18.198 -16.043 15.090 1.00 93.50 198 LYS A O 1
ATOM 1642 N N . ASP A 1 199 ? 19.215 -14.183 15.835 1.00 91.50 199 ASP A N 1
ATOM 1643 C CA . ASP A 1 199 ? 20.522 -14.787 16.085 1.00 91.50 199 ASP A CA 1
ATOM 1644 C C . ASP A 1 199 ? 20.401 -15.847 17.190 1.00 91.50 199 ASP A C 1
ATOM 1646 O O . ASP A 1 199 ? 20.843 -16.978 17.007 1.00 91.50 199 ASP A O 1
ATOM 1650 N N . LYS A 1 200 ? 19.642 -15.560 18.262 1.00 88.50 200 LYS A N 1
ATOM 1651 C CA . LYS A 1 200 ? 19.317 -16.525 19.327 1.00 88.50 200 LYS A CA 1
ATOM 1652 C C . LYS A 1 200 ? 18.620 -17.789 18.811 1.00 88.50 200 LYS A C 1
ATOM 1654 O O . LYS A 1 200 ? 18.829 -18.852 19.377 1.00 88.50 200 LYS A O 1
ATOM 1659 N N . ARG A 1 201 ? 17.818 -17.704 17.741 1.00 87.56 201 ARG A N 1
ATOM 1660 C CA . ARG A 1 201 ? 17.184 -18.884 17.118 1.00 87.56 201 ARG A CA 1
ATOM 1661 C C . ARG A 1 201 ? 18.195 -19.817 16.439 1.00 87.56 201 ARG A C 1
ATOM 1663 O O . ARG A 1 201 ? 17.900 -20.997 16.293 1.00 87.56 201 ARG A O 1
ATOM 1670 N N . HIS A 1 202 ? 19.336 -19.292 15.999 1.00 85.25 202 HIS A N 1
ATOM 1671 C CA . HIS A 1 202 ? 20.386 -20.066 15.329 1.00 85.25 202 HIS A CA 1
ATOM 1672 C C . HIS A 1 202 ? 21.462 -20.561 16.300 1.00 85.25 202 HIS A C 1
ATOM 1674 O O . HIS A 1 202 ? 22.273 -21.402 15.923 1.00 85.25 202 HIS A O 1
ATOM 1680 N N . LEU A 1 203 ? 21.472 -20.064 17.540 1.00 84.25 203 LEU A N 1
ATOM 1681 C CA . LEU A 1 203 ? 22.317 -20.606 18.594 1.00 84.25 203 LEU A CA 1
ATOM 1682 C C . LEU A 1 203 ? 21.703 -21.911 19.124 1.00 84.25 203 LEU A C 1
ATOM 1684 O O . LEU A 1 203 ? 20.483 -21.971 19.314 1.00 84.25 203 LEU A O 1
ATOM 1688 N N . PRO A 1 204 ? 22.514 -22.951 19.389 1.00 84.56 204 PRO A N 1
ATOM 1689 C CA . PRO A 1 204 ? 22.026 -24.139 20.074 1.00 84.56 204 PRO A CA 1
ATOM 1690 C C . PRO A 1 204 ? 21.439 -23.708 21.419 1.00 84.56 204 PRO A C 1
ATOM 1692 O O . PRO A 1 204 ? 22.069 -22.953 22.164 1.00 84.56 204 PRO A O 1
ATOM 1695 N N . SER A 1 205 ? 20.214 -24.146 21.732 1.00 78.25 205 SER A N 1
ATOM 1696 C CA . SER A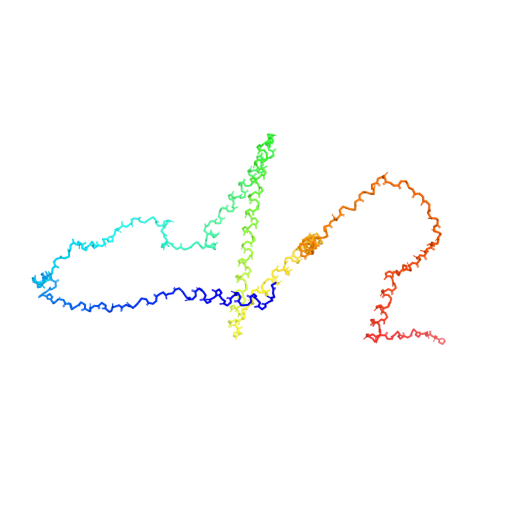 1 205 ? 19.650 -23.852 23.045 1.00 78.25 205 SER A CA 1
ATOM 1697 C C . SER A 1 205 ? 20.550 -24.520 24.073 1.00 78.25 205 SER A C 1
ATOM 1699 O O . SER A 1 205 ? 20.645 -25.750 24.079 1.00 78.25 205 SER A O 1
ATOM 1701 N N . GLN A 1 206 ? 21.183 -23.743 24.949 1.00 67.75 206 GLN A N 1
ATOM 1702 C CA . GLN A 1 206 ? 21.638 -24.314 26.203 1.00 67.75 206 GLN A CA 1
ATOM 1703 C C . GLN A 1 206 ? 20.377 -24.838 26.881 1.00 67.75 206 GLN A C 1
ATOM 1705 O O . GLN A 1 206 ? 19.527 -24.071 27.335 1.00 67.75 206 GLN A O 1
ATOM 1710 N N . LYS A 1 207 ? 20.187 -26.160 26.825 1.00 63.28 207 LYS A N 1
ATOM 1711 C CA . LYS A 1 207 ? 19.275 -26.829 27.734 1.00 63.28 207 LYS A CA 1
ATOM 1712 C C . LYS A 1 207 ? 19.858 -26.488 29.093 1.00 63.28 207 LYS A C 1
ATOM 1714 O O . LYS A 1 207 ? 20.970 -26.916 29.390 1.00 63.28 207 LYS A O 1
ATOM 1719 N N . ASN A 1 208 ? 19.165 -25.652 29.858 1.00 60.00 208 ASN A N 1
ATOM 1720 C CA . ASN A 1 208 ? 19.420 -25.575 31.282 1.00 60.00 208 ASN A CA 1
ATOM 1721 C C . ASN A 1 208 ? 19.184 -26.999 31.780 1.00 60.00 208 ASN A C 1
ATOM 1723 O O . ASN A 1 208 ? 18.038 -27.408 31.955 1.00 60.00 208 ASN A O 1
ATOM 1727 N N . PHE A 1 209 ? 20.254 -27.784 31.897 1.00 57.44 209 PHE A N 1
ATOM 1728 C CA . PHE A 1 209 ? 20.230 -28.936 32.769 1.00 57.44 209 PHE A CA 1
ATOM 1729 C C . PHE A 1 209 ? 19.891 -28.332 34.126 1.00 57.44 209 PHE A C 1
ATOM 1731 O O . PHE A 1 209 ? 20.631 -27.444 34.565 1.00 57.44 209 PHE A O 1
ATOM 1738 N N . PRO A 1 210 ? 18.740 -28.671 34.735 1.00 56.53 210 PRO A N 1
ATOM 1739 C CA . PRO A 1 210 ? 18.532 -28.290 36.114 1.00 56.53 210 PRO A CA 1
ATOM 1740 C C . PRO A 1 210 ? 19.747 -28.852 36.838 1.00 56.53 210 PRO A C 1
ATOM 1742 O O . PRO A 1 210 ? 19.967 -30.064 36.815 1.00 56.53 210 PRO A O 1
ATOM 1745 N N . LEU A 1 211 ? 20.600 -27.966 37.358 1.00 57.31 211 LEU A N 1
ATOM 1746 C CA . LEU A 1 211 ? 21.595 -28.365 38.334 1.00 57.31 211 LEU A CA 1
ATOM 1747 C C . LEU A 1 211 ? 20.775 -29.103 39.377 1.00 57.31 211 LEU A C 1
ATOM 1749 O O . LEU A 1 211 ? 19.889 -28.497 39.985 1.00 57.31 211 LEU A O 1
ATOM 1753 N N . ALA A 1 212 ? 20.956 -30.423 39.434 1.00 54.53 212 ALA A N 1
ATOM 1754 C CA . ALA A 1 212 ? 20.281 -31.259 40.398 1.00 54.53 212 ALA A CA 1
ATOM 1755 C C . ALA A 1 212 ? 20.460 -30.554 41.738 1.00 54.53 212 ALA A C 1
ATOM 1757 O O . ALA A 1 212 ? 21.589 -30.280 42.148 1.00 54.53 212 ALA A O 1
ATOM 1758 N N . SER A 1 213 ? 19.344 -30.161 42.351 1.00 58.50 213 SER A N 1
ATOM 1759 C CA . SER A 1 213 ? 19.344 -29.695 43.728 1.00 58.50 213 SER A CA 1
ATOM 1760 C C . SER A 1 213 ? 20.166 -30.710 44.521 1.00 58.50 213 SER A C 1
ATOM 1762 O O . SER A 1 213 ? 19.826 -31.897 44.439 1.00 58.50 213 SER A O 1
ATOM 1764 N N . PRO A 1 214 ? 21.253 -30.315 45.207 1.00 53.28 214 PRO A N 1
ATOM 1765 C CA . PRO A 1 214 ? 22.025 -31.269 45.982 1.00 53.28 214 PRO A CA 1
ATOM 1766 C C . PRO A 1 214 ? 21.063 -31.930 46.968 1.00 53.28 214 PRO A C 1
ATOM 1768 O O . PRO A 1 214 ? 20.413 -31.258 47.768 1.00 53.28 214 PRO A O 1
ATOM 1771 N N . CYS A 1 215 ? 20.884 -33.241 46.812 1.00 39.12 215 CYS A N 1
ATOM 1772 C CA . CYS A 1 215 ? 20.038 -34.038 47.680 1.00 39.12 215 CYS A CA 1
ATOM 1773 C C . CYS A 1 215 ? 20.605 -33.912 49.097 1.00 39.12 215 CYS A C 1
ATOM 1775 O O . CYS A 1 215 ? 21.792 -34.154 49.310 1.00 39.12 215 CYS A O 1
ATOM 1777 N N . SER A 1 216 ? 19.778 -33.504 50.057 1.00 50.72 216 SER A N 1
ATOM 1778 C CA . SER A 1 216 ? 20.161 -33.230 51.448 1.00 50.72 216 SER A CA 1
ATOM 1779 C C . SER A 1 216 ? 20.478 -34.492 52.265 1.00 50.72 216 SER A C 1
ATOM 1781 O O . SER A 1 216 ? 20.307 -34.504 53.480 1.00 50.72 216 SER A O 1
ATOM 1783 N N . ILE A 1 217 ? 20.903 -35.575 51.617 1.00 51.06 217 ILE A N 1
ATOM 1784 C CA . ILE A 1 217 ? 21.233 -36.850 52.249 1.00 51.06 217 ILE A CA 1
ATOM 1785 C C . ILE A 1 217 ? 22.635 -37.219 51.787 1.00 51.06 217 ILE A C 1
ATOM 1787 O O . ILE A 1 217 ? 22.812 -37.855 50.758 1.00 51.06 217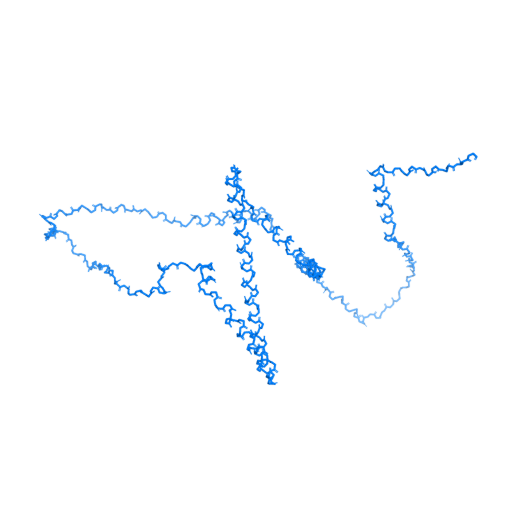 ILE A O 1
ATOM 1791 N N . CYS A 1 218 ? 23.610 -36.709 52.535 1.00 37.72 218 CYS A N 1
ATOM 1792 C CA . CYS A 1 218 ? 24.909 -37.317 52.822 1.00 37.72 218 CYS A CA 1
ATOM 1793 C C . CYS A 1 218 ? 25.620 -36.401 53.830 1.00 37.72 218 CYS A C 1
ATOM 1795 O O . CYS A 1 218 ? 26.556 -35.676 53.502 1.00 37.72 218 CYS A O 1
ATOM 1797 N N . LEU A 1 219 ? 25.149 -36.422 55.082 1.00 49.56 219 LEU A N 1
ATOM 1798 C CA . LEU A 1 219 ? 26.064 -36.218 56.200 1.00 49.56 219 LEU A CA 1
ATOM 1799 C C . LEU A 1 219 ? 26.974 -37.444 56.225 1.00 49.56 219 LEU A C 1
ATOM 1801 O O . LEU A 1 219 ? 26.501 -38.519 56.571 1.00 49.56 219 LEU A O 1
ATOM 1805 N N . CYS A 1 220 ? 28.241 -37.279 55.851 1.00 43.47 220 CYS A N 1
ATOM 1806 C CA . CYS A 1 220 ? 29.352 -38.014 56.446 1.00 43.47 220 CYS A CA 1
ATOM 1807 C C . CYS A 1 220 ? 30.691 -37.390 56.035 1.00 43.47 220 CYS A C 1
ATOM 1809 O O . CYS A 1 220 ? 31.083 -37.435 54.877 1.00 43.47 220 CYS A O 1
ATOM 1811 N N . HIS A 1 221 ? 31.375 -36.885 57.062 1.00 44.72 221 HIS A N 1
ATOM 1812 C CA . HIS A 1 221 ? 32.824 -36.899 57.254 1.00 44.72 221 HIS A CA 1
ATOM 1813 C C . HIS A 1 221 ? 33.711 -36.038 56.341 1.00 44.72 221 HIS A C 1
ATOM 1815 O O . HIS A 1 221 ? 34.179 -36.440 55.285 1.00 44.72 221 HIS A O 1
ATOM 1821 N N . GLY A 1 222 ? 33.983 -34.847 56.882 1.00 48.75 222 GLY A N 1
ATOM 1822 C CA . GLY A 1 222 ? 35.281 -34.176 56.958 1.00 48.75 222 GLY A CA 1
ATOM 1823 C C . GLY A 1 222 ? 36.408 -34.632 56.035 1.00 48.75 222 GLY A C 1
ATOM 1824 O O . GLY A 1 222 ? 37.046 -35.652 56.277 1.00 48.75 222 GLY A O 1
ATOM 1825 N N . TYR A 1 223 ? 36.786 -33.733 55.132 1.00 43.38 223 TYR A N 1
ATOM 1826 C CA . TYR A 1 223 ? 38.193 -33.482 54.860 1.00 43.38 223 TYR A CA 1
ATOM 1827 C C . TYR A 1 223 ? 38.397 -31.976 54.718 1.00 43.38 223 TYR A C 1
ATOM 1829 O O . TYR A 1 223 ? 37.763 -31.310 53.900 1.00 43.38 223 TYR A O 1
ATOM 1837 N N . ALA A 1 224 ? 39.206 -31.436 55.621 1.00 51.09 224 ALA A N 1
ATOM 1838 C CA . ALA A 1 224 ? 39.632 -30.056 55.605 1.00 51.09 224 ALA A CA 1
ATOM 1839 C C . ALA A 1 224 ? 40.726 -29.912 54.550 1.00 51.09 224 ALA A C 1
ATOM 1841 O O . ALA A 1 224 ? 41.841 -30.361 54.786 1.00 51.09 224 ALA A O 1
ATOM 1842 N N . ASP A 1 225 ? 40.424 -29.231 53.447 1.00 42.50 225 ASP A N 1
ATOM 1843 C CA . ASP A 1 225 ? 41.451 -28.678 52.575 1.00 42.50 225 ASP A CA 1
ATOM 1844 C C . ASP A 1 225 ? 41.346 -27.155 52.558 1.00 42.50 225 ASP A C 1
ATOM 1846 O O . ASP A 1 225 ? 40.377 -26.532 52.121 1.00 42.50 225 ASP A O 1
ATOM 1850 N N . LYS A 1 226 ? 42.390 -26.583 53.155 1.00 42.94 226 LYS A N 1
ATOM 1851 C CA . LYS A 1 226 ? 42.804 -25.187 53.091 1.00 42.94 226 LYS A CA 1
ATOM 1852 C C . LYS A 1 226 ? 43.141 -24.804 51.639 1.00 42.94 226 LYS A C 1
ATOM 1854 O O . LYS A 1 226 ? 43.404 -25.675 50.821 1.00 42.94 226 LYS A O 1
ATOM 1859 N N . VAL A 1 227 ? 43.350 -23.492 51.441 1.00 37.41 227 VAL A N 1
ATOM 1860 C CA . VAL A 1 227 ? 44.109 -22.858 50.331 1.00 37.41 227 VAL A CA 1
ATOM 1861 C C . VAL A 1 227 ? 43.242 -22.615 49.075 1.00 37.41 227 VAL A C 1
ATOM 1863 O O . VAL A 1 227 ? 42.660 -23.538 48.536 1.00 37.41 227 VAL A O 1
ATOM 1866 N N . VAL A 1 228 ? 43.072 -21.415 48.510 1.00 37.50 228 VAL A N 1
ATOM 1867 C CA . VAL A 1 228 ? 43.666 -20.089 48.727 1.00 37.50 228 VAL A CA 1
ATOM 1868 C C . VAL A 1 228 ? 42.721 -19.023 48.163 1.00 37.50 228 VAL A C 1
ATOM 1870 O O . VAL A 1 228 ? 42.078 -19.219 47.133 1.00 37.50 228 VAL A O 1
ATOM 1873 N N . VAL A 1 229 ? 42.675 -17.878 48.842 1.00 44.25 229 VAL A N 1
ATOM 1874 C CA . VAL A 1 229 ? 42.130 -16.619 48.327 1.00 44.25 229 VAL A CA 1
ATOM 1875 C C . VAL A 1 229 ? 43.058 -16.127 47.218 1.00 44.25 229 VAL A C 1
ATOM 1877 O O . VAL A 1 229 ? 44.170 -15.689 47.494 1.00 44.25 229 VAL A O 1
ATOM 1880 N N . ALA A 1 230 ? 42.621 -16.210 45.964 1.00 38.19 230 ALA A N 1
ATOM 1881 C CA . ALA A 1 230 ? 43.255 -15.480 44.874 1.00 38.19 230 ALA A CA 1
ATOM 1882 C C . ALA A 1 230 ? 42.491 -14.170 44.652 1.00 38.19 230 ALA A C 1
ATOM 1884 O O . ALA A 1 230 ? 41.505 -14.121 43.910 1.00 38.19 230 ALA A O 1
ATOM 1885 N N . ASP A 1 231 ? 42.973 -13.109 45.298 1.00 39.91 231 ASP A N 1
ATOM 1886 C CA . ASP A 1 231 ? 42.712 -11.736 44.884 1.00 39.91 231 ASP A CA 1
ATOM 1887 C C . ASP A 1 231 ? 43.188 -11.572 43.438 1.00 39.91 231 ASP A C 1
ATOM 1889 O O . ASP A 1 231 ? 44.377 -11.452 43.150 1.00 39.91 231 ASP A O 1
ATOM 1893 N N . SER A 1 232 ? 42.245 -11.578 42.500 1.00 37.84 232 SER A N 1
ATOM 1894 C CA . SER A 1 232 ? 42.489 -11.099 41.144 1.00 37.84 232 SER A CA 1
ATOM 1895 C C . SER A 1 232 ? 41.954 -9.679 41.049 1.00 37.84 232 SER A C 1
ATOM 1897 O O . SER A 1 232 ? 40.850 -9.406 40.580 1.00 37.84 232 SER A O 1
ATOM 1899 N N . THR A 1 233 ? 42.794 -8.745 41.488 1.00 49.00 233 THR A N 1
ATOM 1900 C CA . THR A 1 233 ? 42.795 -7.354 41.037 1.00 49.00 233 THR A CA 1
ATOM 1901 C C . THR A 1 233 ? 43.104 -7.324 39.537 1.00 49.00 233 THR A C 1
ATOM 1903 O O . THR A 1 233 ? 44.170 -6.914 39.087 1.00 49.00 233 THR A O 1
ATOM 1906 N N . ALA A 1 2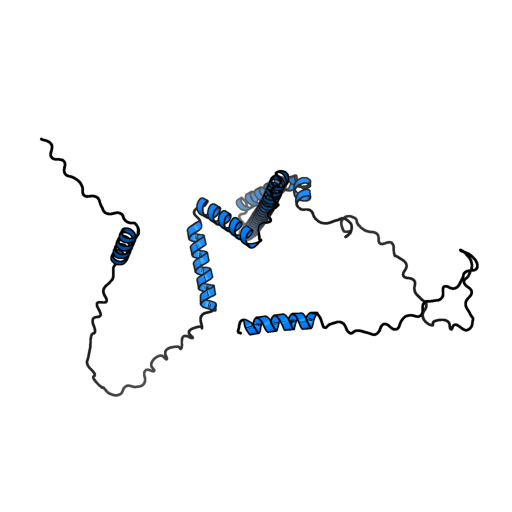34 ? 42.152 -7.779 38.721 1.00 41.06 234 ALA A N 1
ATOM 1907 C CA . ALA A 1 234 ? 42.190 -7.582 37.285 1.00 41.06 234 ALA A CA 1
ATOM 1908 C C . ALA A 1 234 ? 41.933 -6.097 37.013 1.00 41.06 234 ALA A C 1
ATOM 1910 O O . ALA A 1 234 ? 40.818 -5.581 37.111 1.00 41.06 234 ALA A O 1
ATOM 1911 N N . THR A 1 235 ? 43.036 -5.423 36.725 1.00 54.56 235 THR A N 1
ATOM 1912 C CA . THR A 1 235 ? 43.199 -4.074 36.207 1.00 54.56 235 THR A CA 1
ATOM 1913 C C . THR A 1 235 ? 41.995 -3.652 35.360 1.00 54.56 235 THR A C 1
ATOM 1915 O O . THR A 1 235 ? 41.830 -4.088 34.217 1.00 54.56 235 THR A O 1
ATOM 1918 N N . ARG A 1 236 ? 41.147 -2.772 35.913 1.00 43.56 236 ARG A N 1
ATOM 1919 C CA . ARG A 1 236 ? 40.200 -1.980 35.122 1.00 43.56 236 ARG A CA 1
ATOM 1920 C C . ARG A 1 236 ? 41.024 -1.138 34.153 1.00 43.56 236 ARG A C 1
ATOM 1922 O O . ARG A 1 236 ? 41.466 -0.051 34.506 1.00 43.56 236 ARG A O 1
ATOM 1929 N N . HIS A 1 237 ? 41.229 -1.636 32.940 1.00 49.56 237 HIS A N 1
ATOM 1930 C CA . HIS A 1 237 ? 41.649 -0.791 31.834 1.00 49.56 237 HIS A CA 1
ATOM 1931 C C . HIS A 1 237 ? 40.501 0.175 31.574 1.00 49.56 237 HIS A C 1
ATOM 1933 O O . HIS A 1 237 ? 39.416 -0.214 31.131 1.00 49.56 237 HIS A O 1
ATOM 1939 N N . SER A 1 238 ? 40.711 1.429 31.964 1.00 50.19 238 SER A N 1
ATOM 1940 C CA . SER A 1 238 ? 39.751 2.485 31.717 1.00 50.19 238 SER A CA 1
ATOM 1941 C C . SER A 1 238 ? 39.610 2.655 30.204 1.00 50.19 238 SER A C 1
ATOM 1943 O O . SER A 1 238 ? 40.580 2.567 29.451 1.00 50.19 238 SER A O 1
ATOM 1945 N N . VAL A 1 239 ? 38.389 2.905 29.733 1.00 51.16 239 VAL A N 1
ATOM 1946 C CA . VAL A 1 239 ? 38.096 3.161 28.308 1.00 51.16 239 VAL A CA 1
ATOM 1947 C C . VAL A 1 239 ? 38.941 4.336 27.766 1.00 51.16 239 VAL A C 1
ATOM 1949 O O . VAL A 1 239 ? 39.189 4.433 26.565 1.00 51.16 239 VAL A O 1
ATOM 1952 N N . SER A 1 240 ? 39.471 5.172 28.660 1.00 53.91 240 SER A N 1
ATOM 1953 C CA . SER A 1 240 ? 40.404 6.270 28.403 1.00 53.91 240 SER A CA 1
ATOM 1954 C C . SER A 1 240 ? 41.748 5.818 27.813 1.00 53.91 240 SER A C 1
ATOM 1956 O O . SER A 1 240 ? 42.286 6.505 26.945 1.00 53.91 240 SER A O 1
ATOM 1958 N N . ASP A 1 241 ? 42.277 4.658 28.218 1.00 51.03 241 ASP A N 1
ATOM 1959 C CA . ASP A 1 241 ? 43.619 4.209 27.807 1.00 51.03 241 ASP A CA 1
ATOM 1960 C C . ASP A 1 241 ? 43.621 3.668 26.370 1.00 51.03 241 ASP A C 1
ATOM 1962 O O . ASP A 1 241 ? 44.547 3.911 25.595 1.00 51.03 241 ASP A O 1
ATOM 1966 N N . THR A 1 242 ? 42.517 3.039 25.953 1.00 58.38 242 THR A N 1
ATOM 1967 C CA . THR A 1 242 ? 42.323 2.614 24.554 1.00 58.38 242 THR A CA 1
ATOM 1968 C C . THR A 1 242 ? 42.098 3.788 23.597 1.00 58.38 242 THR A C 1
ATOM 1970 O O . THR A 1 242 ? 42.511 3.726 22.436 1.00 58.38 242 THR A O 1
ATOM 1973 N N . LEU A 1 243 ? 41.505 4.887 24.080 1.00 56.44 243 LEU A N 1
ATOM 1974 C CA . LEU A 1 243 ? 41.349 6.114 23.298 1.00 56.44 243 LEU A CA 1
ATOM 1975 C C . LEU A 1 243 ? 42.690 6.826 23.088 1.00 56.44 243 LEU A C 1
ATOM 1977 O O . LEU A 1 243 ? 42.935 7.308 21.985 1.00 56.44 243 LEU A O 1
ATOM 1981 N N . ARG A 1 244 ? 43.589 6.813 24.081 1.00 57.00 244 ARG A N 1
ATOM 1982 C CA . ARG A 1 244 ? 44.914 7.446 23.974 1.00 57.00 244 ARG A CA 1
ATOM 1983 C C . ARG A 1 244 ? 45.817 6.736 22.962 1.00 57.00 244 ARG A C 1
ATOM 1985 O O . ARG A 1 244 ? 46.373 7.383 22.080 1.00 57.00 244 ARG A O 1
ATOM 1992 N N . VAL A 1 245 ? 45.841 5.400 22.985 1.00 62.16 245 VAL A N 1
ATOM 1993 C CA . VAL A 1 245 ? 46.599 4.590 22.011 1.00 62.16 245 VAL A CA 1
ATOM 1994 C C . VAL A 1 245 ? 46.058 4.758 20.584 1.00 62.16 245 VAL A C 1
ATOM 1996 O O . VAL A 1 245 ? 46.834 4.831 19.630 1.00 62.16 245 VAL A O 1
ATOM 1999 N N . CYS A 1 246 ? 44.737 4.886 20.410 1.00 58.50 246 CYS A N 1
ATOM 2000 C CA . CYS A 1 246 ? 44.148 5.150 19.092 1.00 58.50 246 CYS A CA 1
ATOM 2001 C C . CYS A 1 246 ? 44.422 6.575 18.589 1.00 58.50 246 CYS A C 1
ATOM 2003 O O . CYS A 1 246 ? 44.592 6.767 17.384 1.00 58.50 246 CYS A O 1
ATOM 2005 N N . GLN A 1 247 ? 44.484 7.564 19.483 1.00 59.47 247 GLN A N 1
ATOM 2006 C CA . GLN A 1 247 ? 44.761 8.956 19.127 1.00 59.47 247 GLN A CA 1
ATOM 2007 C C . GLN A 1 247 ? 46.236 9.155 18.736 1.00 59.47 247 GLN A C 1
ATOM 2009 O O . GLN A 1 247 ? 46.511 9.825 17.741 1.00 59.47 247 GLN A O 1
ATOM 2014 N N . ASP A 1 248 ? 47.162 8.465 19.409 1.00 58.28 248 ASP A N 1
ATOM 2015 C CA . ASP A 1 248 ? 48.594 8.465 19.072 1.00 58.28 248 ASP A CA 1
ATOM 2016 C C . ASP A 1 248 ? 48.896 7.714 17.762 1.00 58.28 248 ASP A C 1
ATOM 2018 O O . ASP A 1 248 ? 49.720 8.157 16.954 1.00 58.28 248 ASP A O 1
ATOM 2022 N N . LEU A 1 249 ? 48.187 6.611 17.486 1.00 62.06 249 LEU A N 1
ATOM 2023 C CA . LEU A 1 249 ? 48.268 5.905 16.199 1.00 62.06 249 LEU A CA 1
ATOM 2024 C C . LEU A 1 249 ? 47.674 6.726 15.047 1.00 62.06 249 LEU A C 1
ATOM 2026 O O . LEU A 1 249 ? 48.199 6.685 13.932 1.00 62.06 249 LEU A O 1
ATOM 2030 N N . TRP A 1 250 ? 46.617 7.501 15.301 1.00 62.09 250 TRP A N 1
ATOM 2031 C CA . TRP A 1 250 ? 46.048 8.427 14.321 1.00 62.09 250 TRP A CA 1
ATOM 2032 C C . TRP A 1 250 ? 46.985 9.618 14.051 1.00 62.09 250 TRP A C 1
ATOM 2034 O O . TRP A 1 250 ? 47.184 9.982 12.892 1.00 62.09 250 TRP A O 1
ATOM 2044 N N . ALA A 1 251 ? 47.646 10.157 15.081 1.00 61.31 251 ALA A N 1
ATOM 2045 C CA . ALA A 1 251 ? 48.628 11.235 14.944 1.00 61.31 251 ALA A CA 1
ATOM 2046 C C . ALA A 1 251 ? 49.900 10.794 14.190 1.00 61.31 251 ALA A C 1
ATOM 2048 O O . ALA A 1 251 ? 50.381 11.521 13.319 1.00 61.31 251 ALA A O 1
ATOM 2049 N N . ARG A 1 252 ? 50.406 9.573 14.438 1.00 62.19 252 ARG A N 1
ATOM 2050 C CA . ARG A 1 252 ? 51.539 8.998 13.683 1.00 62.19 252 ARG A CA 1
ATOM 2051 C C . ARG A 1 252 ? 51.209 8.719 12.218 1.00 62.19 252 ARG A C 1
ATOM 2053 O O . ARG A 1 252 ? 52.091 8.835 11.374 1.00 62.19 252 ARG A O 1
ATOM 2060 N N . LYS A 1 253 ? 49.960 8.357 11.909 1.00 61.78 253 LYS A N 1
ATOM 2061 C CA . LYS A 1 253 ? 49.534 8.021 10.541 1.00 61.78 253 LYS A CA 1
ATOM 2062 C C . LYS A 1 253 ? 49.199 9.248 9.686 1.00 61.78 253 LYS A C 1
ATOM 2064 O O . LYS A 1 253 ? 49.269 9.151 8.467 1.00 61.78 253 LYS A O 1
ATOM 2069 N N . ASN A 1 254 ? 48.889 10.385 10.314 1.00 63.56 254 ASN A N 1
ATOM 2070 C CA . ASN A 1 254 ? 48.488 11.616 9.623 1.00 63.56 254 ASN A CA 1
ATOM 2071 C C . ASN A 1 254 ? 49.526 12.748 9.663 1.00 63.56 254 ASN A C 1
ATOM 2073 O O . ASN A 1 254 ? 49.238 13.832 9.171 1.00 63.56 254 ASN A O 1
ATOM 2077 N N . GLY A 1 255 ? 50.733 12.509 10.188 1.00 58.75 255 GLY A N 1
ATOM 2078 C CA . GLY A 1 255 ? 51.879 13.384 9.926 1.00 58.75 255 GLY A CA 1
ATOM 2079 C C . GLY A 1 255 ? 51.733 14.829 10.414 1.00 58.75 255 GLY A C 1
ATOM 2080 O O . GLY A 1 255 ? 52.208 15.738 9.742 1.00 58.75 255 GLY A O 1
ATOM 2081 N N . SER A 1 256 ? 51.132 15.056 11.582 1.00 50.12 256 SER A N 1
ATOM 2082 C CA . SER A 1 256 ? 51.100 16.384 12.208 1.00 50.12 256 SER A CA 1
ATOM 2083 C C . SER A 1 256 ? 52.081 16.423 13.378 1.00 50.12 256 SER A C 1
ATOM 2085 O O . SER A 1 256 ? 51.726 16.103 14.512 1.00 50.12 256 SER A O 1
ATOM 2087 N N . ARG A 1 257 ? 53.339 16.797 13.116 1.00 49.34 257 ARG A N 1
ATOM 2088 C CA . ARG A 1 257 ? 54.236 17.263 14.186 1.00 49.34 257 ARG A CA 1
ATOM 2089 C C . ARG A 1 257 ? 53.649 18.562 14.756 1.00 49.34 257 ARG A C 1
ATOM 2091 O O . ARG A 1 257 ? 53.312 19.435 13.957 1.00 49.34 257 ARG A O 1
ATOM 2098 N N . PRO A 1 258 ? 53.549 18.749 16.082 1.00 44.69 258 PRO A N 1
ATOM 2099 C CA . PRO A 1 258 ? 53.311 20.076 16.623 1.00 44.69 258 PRO A CA 1
ATOM 2100 C C . PRO A 1 258 ? 54.581 20.897 16.378 1.00 44.69 258 PRO A C 1
ATOM 2102 O O . PRO A 1 258 ? 55.629 20.646 16.971 1.00 44.69 258 PRO A O 1
ATOM 2105 N N . SER A 1 259 ? 54.508 21.840 15.441 1.00 47.12 259 SER A N 1
ATOM 2106 C CA . SER A 1 259 ? 55.475 22.926 15.332 1.00 47.12 259 SER A CA 1
ATOM 2107 C C . SER A 1 259 ? 55.458 23.686 16.653 1.00 47.12 259 SER A C 1
ATOM 2109 O O . SER A 1 259 ? 54.409 24.191 17.060 1.00 47.12 259 SER A O 1
ATOM 2111 N N . GLY A 1 260 ? 56.600 23.693 17.338 1.00 41.16 260 GLY A N 1
ATOM 2112 C CA . GLY A 1 260 ? 56.788 24.387 18.600 1.00 41.16 260 GLY A CA 1
ATOM 2113 C C . GLY A 1 260 ? 56.341 25.842 18.514 1.00 41.16 260 GLY A C 1
ATOM 2114 O O . GLY A 1 260 ? 56.588 26.532 17.525 1.00 41.16 260 GLY A O 1
ATOM 2115 N N . LEU A 1 261 ? 55.670 26.283 19.573 1.00 43.12 261 LEU A N 1
ATOM 2116 C CA . LEU A 1 261 ? 55.436 27.687 19.862 1.00 43.12 261 LEU A CA 1
ATOM 2117 C C . LEU A 1 261 ? 56.801 28.377 19.964 1.00 43.12 261 LEU A C 1
ATOM 2119 O O . LEU A 1 261 ? 57.564 28.123 20.895 1.00 43.12 261 LEU A O 1
ATOM 2123 N N . GLY A 1 262 ? 57.116 29.219 18.983 1.00 36.69 262 GLY A N 1
ATOM 2124 C CA . GLY A 1 262 ? 58.194 30.186 19.097 1.00 36.69 262 GLY A CA 1
ATOM 2125 C C . GLY A 1 262 ? 57.787 31.259 20.100 1.00 36.69 262 GLY A C 1
ATOM 2126 O O . GLY A 1 262 ? 56.845 32.009 19.856 1.00 36.69 262 GLY A O 1
ATOM 2127 N N . CYS A 1 263 ? 58.497 31.327 21.225 1.00 43.09 263 CYS A N 1
ATOM 2128 C CA . CYS A 1 263 ? 58.572 32.535 22.036 1.00 43.09 263 CYS A CA 1
ATOM 2129 C C . CYS A 1 263 ? 59.281 33.615 21.213 1.00 43.09 263 CYS A C 1
ATOM 2131 O O . CYS A 1 263 ? 60.481 33.518 20.963 1.00 43.09 263 CYS A O 1
ATOM 2133 N N . SER A 1 264 ? 58.550 34.645 20.801 1.00 39.44 264 SER A N 1
ATOM 2134 C CA . SER A 1 264 ? 59.131 35.902 20.341 1.00 39.44 264 SER A CA 1
ATOM 2135 C C . SER A 1 264 ? 59.493 36.759 21.559 1.00 39.44 264 SER A C 1
ATOM 2137 O O . SER A 1 264 ? 58.604 37.317 22.202 1.00 39.44 264 SER A O 1
ATOM 2139 N N . LEU A 1 265 ? 60.788 36.855 21.868 1.00 49.50 265 LEU A N 1
ATOM 2140 C CA . LEU A 1 265 ? 61.356 38.003 22.581 1.00 49.50 265 LEU A CA 1
ATOM 2141 C C . LEU A 1 265 ? 61.378 39.186 21.599 1.00 49.50 265 LEU A C 1
ATOM 2143 O O . LEU A 1 265 ? 61.902 39.051 20.493 1.00 49.50 265 LEU A O 1
ATOM 2147 N N . GLN A 1 266 ? 60.793 40.316 21.992 1.00 50.97 266 GLN A N 1
ATOM 2148 C CA . GLN A 1 266 ? 61.072 41.612 21.368 1.00 50.97 266 GLN A CA 1
ATOM 2149 C C . GLN A 1 266 ? 62.372 42.200 21.950 1.00 50.97 266 GLN A C 1
ATOM 2151 O O . GLN A 1 266 ? 62.735 41.821 23.068 1.00 50.97 266 GLN A O 1
ATOM 2156 N N . PRO A 1 267 ? 63.069 43.070 21.195 1.00 66.94 267 PRO A N 1
ATOM 2157 C CA . PRO A 1 267 ? 64.214 43.828 21.696 1.00 66.94 267 PRO A CA 1
ATOM 2158 C C . PRO A 1 267 ? 63.822 44.853 22.766 1.00 66.94 267 PRO A C 1
ATOM 2160 O O . PRO A 1 267 ? 62.670 45.345 22.727 1.00 66.94 267 PRO A O 1
#

Foldseek 3Di:
DDPVVVVVVVVVVVVVVVPPDPPDPPPPDPPPPPQDAPDPPGDGDDDPPDDDDPDDDPDPDPDPDDDDLVPDPVVDDDDVVVCCVVVVVVVVVLVVVLVVLVVVLVVDPDPVVNVVSVVVNVVSVVVVVVVVVVVVVVVVVVVLVVVQVVCVVVVHDRDDDDPVRVVVVVVVVVCVVCVVVVNNVVVVVVVVVVVVVVVVVVDDDPPPPPPPPPDPPDPDDDDDDDDDDDPPPPDPPDPVVVVVVVVVVVCVVPDDDPDDDDDDDDD

pLDDT: mean 77.26, std 19.33, range [36.69, 97.56]